Protein AF-T0LTC2-F1 (afdb_monomer)

Secondary structure (DSSP, 8-state):
------HHHHHHHHHHHHT-S--HHHHTTS-GGGGGSHHHHHHHHHHHHHHHT--HHHHHHHHGGGHHHHHHHHTSEETTEEHHHHHH-SSS-GGGGGGGGGSS--TT---HHHHHHHHHHHHHHHHH-----HHHHH-TTPPPPPTT-B-TTT--B-----GGGTTT--HHHHSS-GGGTT-EEEEEEEEEEEEEEETTEEEEEEEEEEEEEHHHHHHHHHTTSEEE-

pLDDT: mean 91.59, std 10.36, range [42.53, 98.56]

Sequence (229 aa):
RIYTMDSDSRREIGDYIRIEGLNMEDLKMLDDSYFEFGILKKFNIYISNFYKNLDENYIKNVFGKAWWNYINYLEKFYNGEKIIDFLRNDKGNKFKLLIKQNKSNEKASIDYDRIMLEKILEDFKKSALAEIDEPVT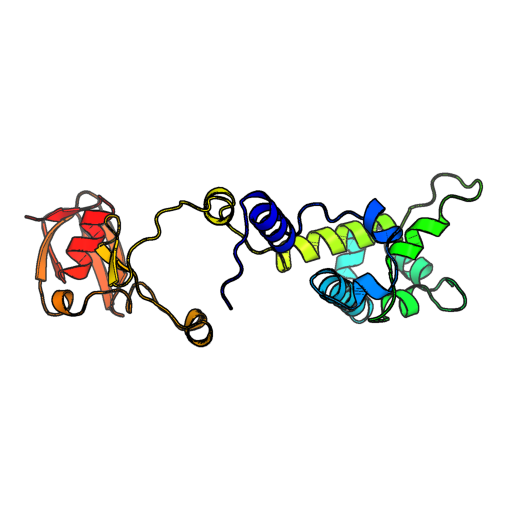TDIHRLIRFPYSLHGKTGLMVKPIAIDDLKAFTPLDEAIPDIFLDREAKINLKIDKFSIKMNKENYNIFRGENSVPLYVAIFTNAINVAEFI

Radius of gyration: 27.14 Å; Cα contacts (8 Å, |Δi|>4): 265; chains: 1; bounding box: 63×45×74 Å

Foldseek 3Di:
DDDDDALVSLLVVQCLLLVHPDDLVVLLVDWQVVCVDDPNLVLLQLQLVCLVVPDLVVLCVQPPPCSVVLVVQQQDDDPHHGNSVVSNDSTGRNSVLVVPPPDDDDPDDDPSSNSVSVVSVVVSSVVRHDDDDSVVRSDPPDDDDDAQDADLLARFGNHDDDPVCVVVDDRLQPRHPPVQQPAKFKKAFQDQWDWDQHNNDIDIDGGGIDIDGRSVQSRCVSNPRIDTD

Solvent-accessible surface area (backbone atoms only — not comparable to full-atom values): 13427 Å² total; per-residue (Å²): 134,88,78,92,66,56,46,64,62,32,41,53,52,48,35,61,48,48,56,54,91,76,48,71,79,61,54,37,72,51,61,44,72,59,38,74,41,74,68,47,23,54,48,38,39,50,48,9,52,45,58,70,59,68,53,66,66,59,44,33,69,76,48,45,95,54,29,65,59,55,58,61,52,34,68,38,75,53,98,89,39,36,41,48,57,58,43,38,37,65,62,62,52,71,42,51,65,70,67,67,76,82,68,79,94,70,84,89,69,79,63,58,65,60,58,50,51,52,52,52,48,56,55,45,45,75,74,64,46,52,92,72,63,60,77,68,60,26,44,85,82,64,89,71,84,59,75,70,38,68,38,80,61,43,57,33,34,37,70,86,73,56,82,88,47,56,87,75,63,48,64,62,49,72,19,58,57,73,90,32,71,91,34,70,36,42,28,36,31,76,47,75,66,51,75,50,72,44,65,90,41,80,45,81,46,53,51,38,79,44,82,39,46,29,56,56,43,42,25,37,32,36,65,68,47,29,41,82,105

Structure (mmCIF, N/CA/C/O backbone):
data_AF-T0LTC2-F1
#
_entry.id   AF-T0LTC2-F1
#
loop_
_atom_site.group_PDB
_atom_site.id
_atom_site.type_symbol
_atom_site.label_atom_id
_atom_site.label_alt_id
_atom_site.label_comp_id
_atom_site.label_asym_id
_atom_site.label_entity_id
_atom_site.label_seq_id
_atom_site.pdbx_PDB_ins_code
_atom_site.Cartn_x
_atom_site.Cartn_y
_atom_site.Cartn_z
_atom_site.occupancy
_atom_site.B_iso_or_equiv
_atom_site.auth_seq_id
_atom_site.auth_comp_id
_atom_site.auth_asym_id
_atom_site.auth_atom_id
_atom_site.pdbx_PDB_model_num
ATOM 1 N N . ARG A 1 1 ? -9.926 -23.846 -1.650 1.00 47.72 1 ARG A N 1
ATOM 2 C CA . ARG A 1 1 ? -8.881 -24.832 -1.279 1.00 47.72 1 ARG A CA 1
ATOM 3 C C . ARG A 1 1 ? -7.911 -24.113 -0.352 1.00 47.72 1 ARG A C 1
ATOM 5 O O . ARG A 1 1 ? -7.390 -23.091 -0.771 1.00 47.72 1 ARG A O 1
ATOM 12 N N . ILE A 1 2 ? -7.755 -24.556 0.896 1.00 61.12 2 ILE A N 1
ATOM 13 C CA . ILE A 1 2 ? -6.746 -23.999 1.810 1.00 61.12 2 ILE A CA 1
ATOM 14 C C . ILE A 1 2 ? -5.456 -24.759 1.518 1.00 61.12 2 ILE A C 1
ATOM 16 O O . ILE A 1 2 ? -5.427 -25.980 1.661 1.00 61.12 2 ILE A O 1
ATOM 20 N N . TYR A 1 3 ? -4.439 -24.068 1.013 1.00 70.00 3 TYR A N 1
ATOM 21 C CA . TYR A 1 3 ? -3.135 -24.673 0.758 1.00 70.00 3 TYR A CA 1
ATOM 22 C C . TYR A 1 3 ? -2.342 -24.702 2.066 1.00 70.00 3 TYR A C 1
ATOM 24 O O . TYR A 1 3 ? -2.238 -23.690 2.757 1.00 70.00 3 TYR A O 1
ATOM 32 N N . THR A 1 4 ? -1.808 -25.866 2.427 1.00 82.31 4 THR A N 1
ATOM 33 C CA . THR A 1 4 ? -0.893 -26.004 3.562 1.00 82.31 4 THR A CA 1
ATOM 34 C C . THR A 1 4 ? 0.480 -25.504 3.132 1.00 82.31 4 THR A C 1
ATOM 36 O O . THR A 1 4 ? 1.131 -26.148 2.314 1.00 82.31 4 THR A O 1
ATOM 39 N N . MET A 1 5 ? 0.887 -24.348 3.649 1.00 86.06 5 MET A N 1
ATOM 40 C CA . MET A 1 5 ? 2.196 -23.746 3.393 1.00 86.06 5 MET A CA 1
ATOM 41 C C . MET A 1 5 ? 3.020 -23.738 4.674 1.00 86.06 5 MET A C 1
ATOM 43 O O . MET A 1 5 ? 2.518 -23.290 5.713 1.00 86.06 5 MET A O 1
ATOM 47 N N . ASP A 1 6 ? 4.260 -24.209 4.580 1.00 91.44 6 ASP A N 1
ATOM 48 C CA . ASP A 1 6 ? 5.259 -24.095 5.641 1.00 91.44 6 ASP A CA 1
ATOM 49 C C . ASP A 1 6 ? 5.800 -22.658 5.768 1.00 91.44 6 ASP A C 1
ATOM 51 O O . ASP A 1 6 ? 5.404 -21.745 5.035 1.00 91.44 6 ASP A O 1
ATOM 55 N N . SER A 1 7 ? 6.677 -22.449 6.752 1.00 89.19 7 SER A N 1
ATOM 56 C CA . SER A 1 7 ? 7.251 -21.133 7.040 1.00 89.19 7 SER A CA 1
ATOM 57 C C . SER A 1 7 ? 8.084 -20.584 5.881 1.00 89.19 7 SER A C 1
ATOM 59 O O . SER A 1 7 ? 8.069 -19.374 5.665 1.00 89.19 7 SER A O 1
ATOM 61 N N . ASP A 1 8 ? 8.809 -21.433 5.153 1.00 90.94 8 ASP A N 1
ATOM 62 C CA . ASP A 1 8 ? 9.704 -20.987 4.082 1.00 90.94 8 ASP A CA 1
ATOM 63 C C . ASP A 1 8 ? 8.906 -20.595 2.838 1.00 90.94 8 ASP A C 1
ATOM 65 O O . ASP A 1 8 ? 9.114 -19.518 2.285 1.00 90.94 8 ASP A O 1
ATOM 69 N N . SER A 1 9 ? 7.889 -21.380 2.485 1.00 90.69 9 SER A N 1
ATOM 70 C CA . SER A 1 9 ? 6.963 -21.053 1.398 1.00 90.69 9 SER A CA 1
ATOM 71 C C . SER A 1 9 ? 6.194 -19.753 1.687 1.00 90.69 9 SER A C 1
ATOM 73 O O . SER A 1 9 ? 5.913 -18.962 0.788 1.00 90.69 9 SER A O 1
ATOM 75 N N . ARG A 1 10 ? 5.839 -19.496 2.955 1.00 90.25 10 ARG A N 1
ATOM 76 C CA . ARG A 1 10 ? 5.220 -18.225 3.379 1.00 90.25 10 ARG A CA 1
ATOM 77 C C . ARG A 1 10 ? 6.196 -17.054 3.331 1.00 90.25 10 ARG A C 1
ATOM 79 O O . ARG A 1 10 ? 5.770 -15.949 2.997 1.00 90.25 10 ARG A O 1
ATOM 86 N N . ARG A 1 11 ? 7.476 -17.286 3.646 1.00 90.69 11 ARG A N 1
ATOM 87 C CA . ARG A 1 11 ? 8.531 -16.276 3.498 1.00 90.69 11 ARG A CA 1
ATOM 88 C C . ARG A 1 11 ? 8.684 -15.887 2.033 1.00 90.69 11 ARG A C 1
ATOM 90 O O . ARG A 1 11 ? 8.610 -14.705 1.738 1.00 90.69 11 ARG A O 1
ATOM 97 N N . GLU A 1 12 ? 8.727 -16.860 1.125 1.00 89.75 12 GLU A N 1
ATOM 98 C CA . GLU A 1 12 ? 8.796 -16.607 -0.320 1.00 89.75 12 GLU A CA 1
ATOM 99 C C . GLU A 1 12 ? 7.607 -15.768 -0.825 1.00 89.75 12 GLU A C 1
ATOM 101 O O . GLU A 1 12 ? 7.790 -14.813 -1.579 1.00 89.75 12 GLU A O 1
ATOM 106 N N . ILE A 1 13 ? 6.381 -16.052 -0.359 1.00 88.81 13 ILE A N 1
ATOM 107 C CA . ILE A 1 13 ? 5.223 -15.186 -0.645 1.00 88.81 13 ILE A CA 1
ATOM 108 C C . ILE A 1 13 ? 5.444 -13.773 -0.103 1.00 88.81 13 ILE A C 1
ATOM 110 O O . ILE A 1 13 ? 5.109 -12.797 -0.778 1.00 88.81 13 ILE A O 1
ATOM 114 N N . GLY A 1 14 ? 5.970 -13.656 1.115 1.00 89.62 14 GLY A N 1
ATOM 115 C CA . GLY A 1 14 ? 6.270 -12.369 1.719 1.00 89.62 14 GLY A CA 1
ATOM 116 C C . GLY A 1 14 ? 7.254 -11.560 0.877 1.00 89.62 14 GLY A C 1
ATOM 117 O O . GLY A 1 14 ? 6.965 -10.414 0.540 1.00 89.62 14 GLY A O 1
ATOM 118 N N . ASP A 1 15 ? 8.357 -12.178 0.469 1.00 89.31 15 ASP A N 1
ATOM 119 C CA . ASP A 1 15 ? 9.392 -11.572 -0.369 1.00 89.31 15 ASP A CA 1
ATOM 120 C C . ASP A 1 15 ? 8.812 -11.156 -1.729 1.00 89.31 15 ASP A C 1
ATOM 122 O O . ASP A 1 15 ? 9.039 -10.037 -2.194 1.00 89.31 15 ASP A O 1
ATOM 126 N N . TYR A 1 16 ? 7.971 -12.005 -2.334 1.00 88.94 16 TYR A N 1
ATOM 127 C CA . TYR A 1 16 ? 7.271 -11.699 -3.584 1.00 88.94 16 TYR A CA 1
ATOM 128 C C . TYR A 1 16 ? 6.353 -10.473 -3.458 1.00 88.94 16 TYR A C 1
ATOM 130 O O . TYR A 1 16 ? 6.361 -9.598 -4.327 1.00 88.94 16 TYR A O 1
ATOM 138 N N . ILE A 1 17 ? 5.568 -10.385 -2.380 1.00 88.00 17 ILE A N 1
ATOM 139 C CA . ILE A 1 17 ? 4.643 -9.269 -2.123 1.00 88.00 17 ILE A CA 1
ATOM 140 C C . ILE A 1 17 ? 5.405 -7.969 -1.813 1.00 88.00 17 ILE A C 1
ATOM 142 O O . ILE A 1 17 ? 4.974 -6.888 -2.224 1.00 88.00 17 ILE A O 1
ATOM 146 N N . ARG A 1 18 ? 6.547 -8.071 -1.124 1.00 88.94 18 ARG A N 1
ATOM 147 C CA . ARG A 1 18 ? 7.440 -6.940 -0.827 1.00 88.94 18 ARG A CA 1
ATOM 148 C C . ARG A 1 18 ? 8.357 -6.570 -1.997 1.00 88.94 18 ARG A C 1
ATOM 150 O O . ARG A 1 18 ? 9.009 -5.531 -1.948 1.00 88.94 18 ARG A O 1
ATOM 157 N N . ILE A 1 19 ? 8.367 -7.367 -3.070 1.00 89.38 19 ILE A N 1
ATOM 158 C CA . ILE A 1 19 ? 9.233 -7.176 -4.245 1.00 89.38 19 ILE A CA 1
ATOM 159 C C . ILE A 1 19 ? 10.722 -7.195 -3.831 1.00 89.38 19 ILE A C 1
ATOM 161 O O . ILE A 1 19 ? 11.565 -6.439 -4.334 1.00 89.38 19 ILE A O 1
ATOM 165 N N . GLU A 1 20 ? 11.049 -8.062 -2.874 1.00 86.62 20 GLU A N 1
ATOM 166 C CA . GLU A 1 20 ? 12.415 -8.300 -2.420 1.00 86.62 20 GLU A CA 1
ATOM 167 C C . GLU A 1 20 ? 13.179 -9.165 -3.429 1.00 86.62 20 GLU A C 1
ATOM 169 O O . GLU A 1 20 ? 12.601 -9.901 -4.225 1.00 86.62 20 GLU A O 1
ATOM 174 N N . GLY A 1 21 ? 14.501 -8.996 -3.479 1.00 83.44 21 GLY A N 1
ATOM 175 C CA . GLY A 1 21 ? 15.372 -9.718 -4.415 1.00 83.44 21 GLY A CA 1
ATOM 176 C C . GLY A 1 21 ? 15.320 -9.240 -5.873 1.00 83.44 21 GLY A C 1
ATOM 177 O O . GLY A 1 21 ? 16.258 -9.494 -6.623 1.00 83.44 21 GLY A O 1
ATOM 178 N N . LEU A 1 22 ? 14.300 -8.474 -6.281 1.00 86.25 22 LEU A N 1
ATOM 179 C CA . LEU A 1 22 ? 14.188 -7.963 -7.650 1.00 86.25 22 LEU A CA 1
ATOM 180 C C . LEU A 1 22 ? 15.325 -6.975 -7.970 1.00 86.25 22 LEU A C 1
ATOM 182 O O . LEU A 1 22 ? 15.331 -5.846 -7.463 1.00 86.25 22 LEU A O 1
ATOM 186 N N . ASN A 1 23 ? 16.264 -7.384 -8.825 1.00 87.50 23 ASN A N 1
ATOM 187 C CA . ASN A 1 23 ? 17.396 -6.573 -9.267 1.00 87.50 23 ASN A CA 1
ATOM 188 C C . ASN A 1 23 ? 17.655 -6.720 -10.775 1.00 87.50 23 ASN A C 1
ATOM 190 O O . ASN A 1 23 ? 17.251 -7.686 -11.418 1.00 87.50 23 ASN A O 1
ATOM 194 N N . MET A 1 24 ? 18.342 -5.730 -11.336 1.00 88.81 24 MET A N 1
ATOM 195 C CA . MET A 1 24 ? 18.585 -5.590 -12.773 1.00 88.81 24 MET A CA 1
ATOM 196 C C . MET A 1 24 ? 19.441 -6.715 -13.372 1.00 88.81 24 MET A C 1
ATOM 198 O O . MET A 1 24 ? 19.278 -7.058 -14.546 1.00 88.81 24 MET A O 1
ATOM 202 N N . GLU A 1 25 ? 20.363 -7.268 -12.582 1.00 88.62 25 GLU A N 1
ATOM 203 C CA . GLU A 1 25 ? 21.321 -8.277 -13.034 1.00 88.62 25 GLU A CA 1
ATOM 204 C C . GLU A 1 25 ? 20.652 -9.638 -13.242 1.00 88.62 25 GLU A C 1
ATOM 206 O O . GLU A 1 25 ? 20.954 -10.313 -14.226 1.00 88.62 25 GLU A O 1
ATOM 211 N N . ASP A 1 26 ? 19.681 -9.981 -12.397 1.00 90.06 26 ASP A N 1
ATOM 212 C CA . ASP A 1 26 ? 18.856 -11.175 -12.579 1.00 90.06 26 ASP A CA 1
ATOM 213 C C . ASP A 1 26 ? 17.823 -10.961 -13.689 1.00 90.06 26 ASP A C 1
ATOM 215 O O . ASP A 1 26 ? 17.655 -11.802 -14.572 1.00 90.06 26 ASP A O 1
ATOM 219 N N . LEU A 1 27 ? 17.176 -9.789 -13.708 1.00 92.62 27 LEU A N 1
ATOM 220 C CA . LEU A 1 27 ? 16.123 -9.468 -14.673 1.00 92.62 27 LEU A CA 1
ATOM 221 C C . LEU A 1 27 ? 16.584 -9.574 -16.126 1.00 92.62 27 LEU A C 1
ATOM 223 O O . LEU A 1 27 ? 15.835 -10.076 -16.963 1.00 92.62 27 LEU A O 1
ATOM 227 N N . LYS A 1 28 ? 17.807 -9.139 -16.448 1.00 91.62 28 LYS A N 1
ATOM 228 C CA . LYS A 1 28 ? 18.332 -9.231 -17.822 1.00 91.62 28 LYS A CA 1
ATOM 229 C C . LYS A 1 28 ? 18.551 -10.667 -18.297 1.00 91.62 28 LYS A C 1
ATOM 231 O O . LYS A 1 28 ? 18.572 -10.882 -19.503 1.00 91.62 28 LYS A O 1
ATOM 236 N N . MET A 1 29 ? 18.700 -11.628 -17.385 1.00 90.94 29 MET A N 1
ATOM 237 C CA . MET A 1 29 ? 18.936 -13.036 -17.720 1.00 90.94 29 MET A CA 1
ATOM 238 C C . MET A 1 29 ? 17.642 -13.837 -17.905 1.00 90.94 29 MET A C 1
ATOM 240 O O . MET A 1 29 ? 17.693 -14.949 -18.421 1.00 90.94 29 MET A O 1
ATOM 244 N N . LEU A 1 30 ? 16.490 -13.287 -17.508 1.00 92.62 30 LEU A N 1
ATOM 245 C CA . LEU A 1 30 ? 15.204 -13.973 -17.615 1.00 92.62 30 LEU A CA 1
ATOM 246 C C . LEU A 1 30 ? 14.687 -14.038 -19.058 1.00 92.62 30 LEU A C 1
ATOM 248 O O . LEU A 1 30 ? 14.803 -13.084 -19.836 1.00 92.62 30 LEU A O 1
ATOM 252 N N . ASP A 1 31 ? 14.025 -15.146 -19.382 1.00 93.06 31 ASP A N 1
ATOM 253 C CA . ASP A 1 31 ? 13.291 -15.297 -20.635 1.00 93.06 31 ASP A CA 1
ATOM 254 C C . ASP A 1 31 ? 12.073 -14.366 -20.704 1.00 93.06 31 ASP A C 1
ATOM 256 O O . ASP A 1 31 ? 11.478 -13.986 -19.692 1.00 93.06 31 ASP A O 1
ATOM 260 N N . ASP A 1 32 ? 11.653 -14.030 -21.927 1.00 93.12 32 ASP A N 1
ATOM 261 C CA . ASP A 1 32 ? 10.554 -13.081 -22.160 1.00 93.12 32 ASP A CA 1
ATOM 262 C C . ASP A 1 32 ? 9.226 -13.550 -21.540 1.00 93.12 32 ASP A C 1
AT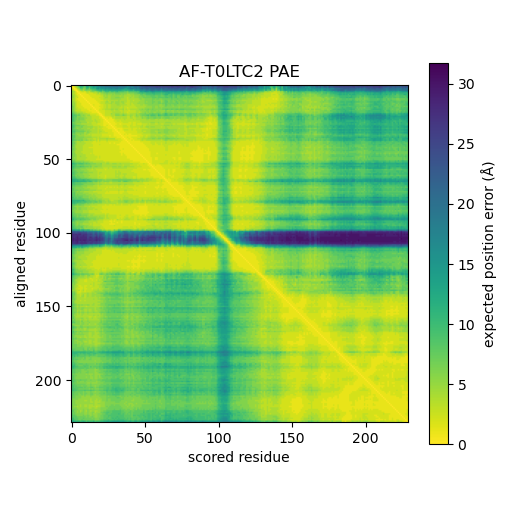OM 264 O O . ASP A 1 32 ? 8.423 -12.722 -21.110 1.00 93.12 32 ASP A O 1
ATOM 268 N N . SER A 1 33 ? 9.016 -14.867 -21.426 1.00 93.69 33 SER A N 1
ATOM 269 C CA . SER A 1 33 ? 7.808 -15.464 -20.844 1.00 93.69 33 SER A CA 1
ATOM 270 C C . SER A 1 33 ? 7.587 -15.081 -19.379 1.00 93.69 33 SER A C 1
ATOM 272 O O . SER A 1 33 ? 6.444 -15.007 -18.931 1.00 93.69 33 SER A O 1
ATOM 274 N N . TYR A 1 34 ? 8.649 -14.788 -18.621 1.00 91.94 34 TYR A N 1
ATOM 275 C CA . TYR A 1 34 ? 8.524 -14.362 -17.222 1.00 91.94 34 TYR A CA 1
ATOM 276 C C . TYR A 1 34 ? 7.820 -13.004 -17.089 1.00 91.94 34 TYR A C 1
ATOM 278 O O . TYR A 1 34 ? 7.138 -12.754 -16.095 1.00 91.94 34 TYR A O 1
ATOM 286 N N . PHE A 1 35 ? 7.907 -12.151 -18.112 1.00 94.19 35 PHE A N 1
ATOM 287 C CA . PHE A 1 35 ? 7.262 -10.835 -18.143 1.00 94.19 35 PHE A CA 1
ATOM 288 C C . PHE A 1 35 ? 5.794 -10.892 -18.588 1.00 94.19 35 PHE A C 1
ATOM 290 O O . PHE A 1 35 ? 5.148 -9.855 -18.729 1.00 94.19 35 PHE A O 1
ATOM 297 N N . GLU A 1 36 ? 5.226 -12.086 -18.774 1.00 91.50 36 GLU A N 1
ATOM 298 C CA . GLU A 1 36 ? 3.809 -12.259 -19.112 1.00 91.50 36 GLU A CA 1
ATOM 299 C C . GLU A 1 36 ? 2.912 -12.476 -17.881 1.00 91.50 36 GLU A C 1
ATOM 301 O O . GLU A 1 36 ? 1.678 -12.395 -17.995 1.00 91.50 36 GLU A O 1
ATOM 306 N N . PHE A 1 37 ? 3.514 -12.664 -16.697 1.00 90.12 37 PHE A N 1
ATOM 307 C CA . PHE A 1 37 ? 2.827 -12.995 -15.446 1.00 90.12 37 PHE A CA 1
ATOM 308 C C . PHE A 1 37 ? 3.231 -12.107 -14.257 1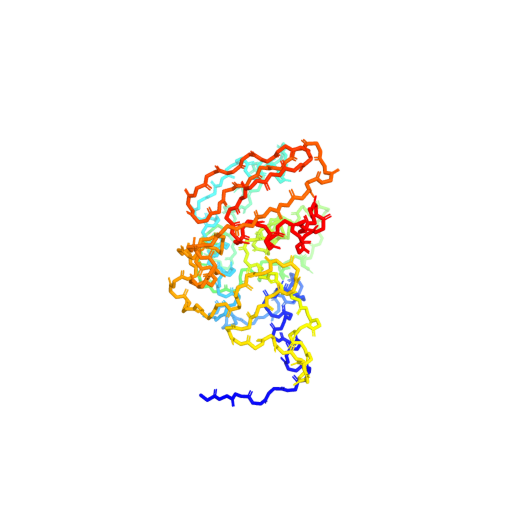.00 90.12 37 PHE A C 1
ATOM 310 O O . PHE A 1 37 ? 4.295 -11.489 -14.226 1.00 90.12 37 PHE A O 1
ATOM 317 N N . GLY A 1 38 ? 2.353 -12.068 -13.250 1.00 90.88 38 GLY A N 1
ATOM 318 C CA . GLY A 1 38 ? 2.660 -11.556 -11.913 1.00 90.88 38 GLY A CA 1
ATOM 319 C C . GLY A 1 38 ? 3.205 -10.126 -11.860 1.00 90.88 38 GLY A C 1
ATOM 320 O O . GLY A 1 38 ? 2.783 -9.239 -12.610 1.00 90.88 38 GLY A O 1
ATOM 321 N N . ILE A 1 39 ? 4.128 -9.904 -10.922 1.00 91.25 39 ILE A N 1
ATOM 322 C CA . ILE A 1 39 ? 4.767 -8.605 -10.698 1.00 91.25 39 ILE A CA 1
ATOM 323 C C . ILE A 1 39 ? 5.634 -8.171 -11.884 1.00 91.25 39 ILE A C 1
ATOM 325 O O . ILE A 1 39 ? 5.639 -6.991 -12.223 1.00 91.25 39 ILE A O 1
ATOM 329 N N . LEU A 1 40 ? 6.283 -9.112 -12.576 1.00 93.25 40 LEU A N 1
ATOM 330 C CA . LEU A 1 40 ? 7.136 -8.816 -13.728 1.00 93.25 40 LEU A CA 1
ATOM 331 C C . LEU A 1 40 ? 6.330 -8.278 -14.911 1.00 93.25 40 LEU A C 1
ATOM 333 O O . LEU A 1 40 ? 6.755 -7.311 -15.535 1.00 93.25 40 LEU A O 1
ATOM 337 N N . LYS A 1 41 ? 5.128 -8.808 -15.168 1.00 94.44 41 LYS A N 1
ATOM 338 C CA . LYS A 1 41 ? 4.203 -8.228 -16.156 1.00 94.44 41 LYS A CA 1
ATOM 339 C C . LYS A 1 41 ? 3.787 -6.813 -15.792 1.00 94.44 41 LYS A C 1
ATOM 341 O O . LYS A 1 41 ? 3.814 -5.923 -16.640 1.00 94.44 41 LYS A O 1
ATOM 346 N N . LYS A 1 42 ? 3.391 -6.601 -14.532 1.00 94.12 42 LYS A N 1
ATOM 347 C CA . LYS A 1 42 ? 3.004 -5.271 -14.040 1.00 94.12 42 LYS A CA 1
ATOM 348 C C . LYS A 1 42 ? 4.156 -4.286 -14.203 1.00 94.12 42 LYS A C 1
ATOM 350 O O . LYS A 1 42 ? 3.935 -3.182 -14.689 1.00 94.12 42 LYS A O 1
ATOM 355 N N . PHE A 1 43 ? 5.370 -4.710 -13.865 1.00 94.88 43 PHE A N 1
ATOM 356 C CA . PHE A 1 43 ? 6.564 -3.900 -14.026 1.00 94.88 43 PHE A CA 1
ATOM 357 C C . PHE A 1 43 ? 6.873 -3.627 -15.502 1.00 94.88 43 PHE A C 1
ATOM 359 O O . PHE A 1 43 ? 7.135 -2.487 -15.870 1.00 94.88 43 PHE A O 1
ATOM 366 N N . ASN A 1 44 ? 6.741 -4.625 -16.380 1.00 95.88 44 ASN A N 1
ATOM 367 C CA . ASN A 1 44 ? 6.956 -4.440 -17.813 1.00 95.88 44 ASN A CA 1
ATOM 368 C C . ASN A 1 44 ? 5.998 -3.399 -18.405 1.00 95.88 44 ASN A C 1
ATOM 370 O O . ASN A 1 44 ? 6.433 -2.519 -19.146 1.00 95.88 44 ASN A O 1
ATOM 374 N N . ILE A 1 45 ? 4.714 -3.474 -18.042 1.00 96.38 45 ILE A N 1
ATOM 375 C CA . ILE A 1 45 ? 3.684 -2.505 -18.442 1.00 96.38 45 ILE A CA 1
ATOM 376 C C . ILE A 1 45 ? 3.969 -1.126 -17.835 1.00 96.38 45 ILE A C 1
ATOM 378 O O . ILE A 1 45 ? 3.786 -0.115 -18.509 1.00 96.38 45 ILE A O 1
ATOM 382 N N . TYR A 1 46 ? 4.436 -1.065 -16.586 1.00 96.31 46 TYR A N 1
ATOM 383 C CA . TYR A 1 46 ? 4.827 0.189 -15.940 1.00 96.31 46 TYR A CA 1
ATOM 384 C C . TYR A 1 46 ? 5.937 0.894 -16.724 1.00 96.31 46 TYR A C 1
ATOM 386 O O . TYR A 1 46 ? 5.792 2.065 -17.072 1.00 96.31 46 TYR A O 1
ATOM 394 N N . ILE A 1 47 ? 6.989 0.158 -17.096 1.00 96.94 47 ILE A N 1
ATOM 395 C CA . ILE A 1 47 ? 8.069 0.675 -17.942 1.00 96.94 47 ILE A CA 1
ATOM 396 C C . ILE A 1 47 ? 7.507 1.139 -19.293 1.00 96.94 47 ILE A C 1
ATOM 398 O O . ILE A 1 47 ? 7.782 2.257 -19.721 1.00 96.94 47 ILE A O 1
ATOM 402 N N . SER A 1 48 ? 6.664 0.335 -19.949 1.00 97.62 48 SER A N 1
ATOM 403 C CA . SER A 1 48 ? 6.047 0.731 -21.221 1.00 97.62 48 SER A CA 1
ATOM 404 C C . SER A 1 48 ? 5.266 2.032 -21.116 1.00 97.62 48 SER A C 1
ATOM 406 O O . SER A 1 48 ? 5.393 2.906 -21.969 1.00 97.62 48 SER A O 1
ATOM 408 N N . ASN A 1 49 ? 4.451 2.175 -20.073 1.00 97.56 49 ASN A N 1
ATOM 409 C CA . ASN A 1 49 ? 3.631 3.359 -19.862 1.00 97.56 49 ASN A CA 1
ATOM 410 C C . ASN A 1 49 ? 4.480 4.594 -19.562 1.00 97.56 49 ASN A C 1
ATOM 412 O O . ASN A 1 49 ? 4.133 5.673 -20.042 1.00 97.56 49 ASN A O 1
ATOM 416 N N . PHE A 1 50 ? 5.599 4.432 -18.851 1.00 97.19 50 PHE A N 1
ATOM 417 C CA . PHE A 1 50 ? 6.594 5.487 -18.675 1.00 97.19 50 PHE A CA 1
ATOM 418 C C . PHE A 1 50 ? 7.131 5.971 -20.032 1.00 97.19 50 PHE A C 1
ATOM 420 O O . PHE A 1 50 ? 7.103 7.165 -20.314 1.00 97.19 50 PHE A O 1
ATOM 427 N N . TYR A 1 51 ? 7.535 5.061 -20.926 1.00 97.19 51 TYR A N 1
ATOM 428 C CA . TYR A 1 51 ? 8.079 5.439 -22.240 1.00 97.19 51 TYR A CA 1
ATOM 429 C C . TYR A 1 51 ? 7.027 5.900 -23.264 1.00 97.19 51 TYR A C 1
ATOM 431 O O . TYR A 1 51 ? 7.344 6.638 -24.205 1.00 97.19 51 TYR A O 1
ATOM 439 N N . LYS A 1 52 ? 5.765 5.488 -23.105 1.00 97.25 52 LYS A N 1
ATOM 440 C CA . LYS A 1 52 ? 4.629 6.028 -23.873 1.00 97.25 52 LYS A CA 1
ATOM 441 C C . LYS A 1 52 ? 4.317 7.469 -23.457 1.00 97.25 52 LYS A C 1
ATOM 443 O O . LYS A 1 52 ? 3.980 8.275 -24.315 1.00 97.25 52 LYS A O 1
ATOM 448 N N . ASN A 1 53 ? 4.480 7.791 -22.173 1.00 96.50 53 ASN A N 1
ATOM 449 C CA . ASN A 1 53 ? 4.171 9.095 -21.584 1.00 96.50 53 ASN A CA 1
ATOM 450 C C . ASN A 1 53 ? 5.429 9.748 -20.994 1.00 96.50 53 ASN A C 1
ATOM 452 O O . ASN A 1 53 ? 5.449 10.105 -19.817 1.00 96.50 53 ASN A O 1
ATOM 456 N N . LEU A 1 54 ? 6.492 9.862 -21.798 1.00 94.06 54 LEU A N 1
ATOM 457 C CA . LEU A 1 54 ? 7.769 10.413 -21.341 1.00 94.06 54 LEU A CA 1
ATOM 458 C C . LEU A 1 54 ? 7.591 11.823 -20.772 1.00 94.06 54 LEU A C 1
ATOM 460 O O . LEU A 1 54 ? 7.220 12.748 -21.493 1.00 94.06 54 LEU A O 1
ATOM 4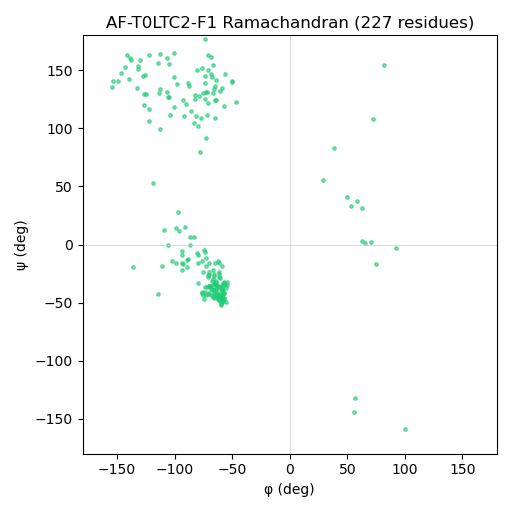64 N N . ASP A 1 55 ? 7.923 11.983 -19.493 1.00 94.62 55 ASP A N 1
ATOM 465 C CA . ASP A 1 55 ? 7.999 13.284 -18.837 1.00 94.62 55 ASP A CA 1
ATOM 466 C C . ASP A 1 55 ? 9.429 13.831 -18.928 1.00 94.62 55 ASP A C 1
ATOM 468 O O . ASP A 1 55 ? 10.360 13.332 -18.290 1.00 94.62 55 ASP A O 1
ATOM 472 N N . GLU A 1 56 ? 9.609 14.892 -19.713 1.00 93.38 56 GLU A N 1
ATOM 473 C CA . GLU A 1 56 ? 10.896 15.568 -19.878 1.00 93.38 56 GLU A CA 1
ATOM 474 C C . GLU A 1 56 ? 11.458 16.083 -18.543 1.00 93.38 56 GLU A C 1
ATOM 476 O O . GLU A 1 56 ? 12.675 16.070 -18.343 1.00 93.38 56 GLU A O 1
ATOM 481 N N . ASN A 1 57 ? 10.601 16.496 -17.602 1.00 96.12 57 ASN A N 1
ATOM 482 C CA . ASN A 1 57 ? 11.049 16.966 -16.292 1.00 96.12 57 ASN A CA 1
ATOM 483 C C . ASN A 1 57 ? 11.650 15.831 -15.466 1.00 96.12 57 ASN A C 1
ATOM 485 O O . ASN A 1 57 ? 12.672 16.036 -14.809 1.00 96.12 57 ASN A O 1
ATOM 489 N N . TYR A 1 58 ? 11.073 14.630 -15.543 1.00 95.94 58 TYR A N 1
ATOM 490 C CA . TYR A 1 58 ? 11.638 13.445 -14.903 1.00 95.94 58 TYR A CA 1
ATOM 491 C C . TYR A 1 58 ? 13.036 13.144 -15.458 1.00 95.94 58 TYR A C 1
ATOM 493 O O . TYR A 1 58 ? 13.996 12.995 -14.703 1.00 95.94 58 TYR A O 1
ATOM 501 N N . ILE A 1 59 ? 13.187 13.148 -16.785 1.00 95.88 59 ILE A N 1
ATOM 502 C CA . ILE A 1 59 ? 14.469 12.876 -17.455 1.00 95.88 59 ILE A CA 1
ATOM 503 C C . ILE A 1 59 ? 15.516 13.942 -17.097 1.00 95.88 59 ILE A C 1
ATOM 505 O O . ILE A 1 59 ? 16.670 13.611 -16.820 1.00 95.88 59 ILE A O 1
ATOM 509 N N . LYS A 1 60 ? 15.119 15.221 -17.050 1.00 96.25 60 LYS A N 1
ATOM 510 C CA . LYS A 1 60 ? 15.964 16.327 -16.570 1.00 96.25 60 LYS A CA 1
ATOM 511 C C . LYS A 1 60 ? 16.396 16.139 -15.123 1.00 96.25 60 LYS A C 1
ATOM 513 O O . LYS A 1 60 ? 17.523 16.490 -14.791 1.00 96.25 60 LYS A O 1
ATOM 518 N N . ASN A 1 61 ? 15.534 15.594 -14.272 1.00 96.44 61 ASN A N 1
ATOM 519 C CA . ASN A 1 61 ? 15.873 15.329 -12.879 1.00 96.44 61 ASN A CA 1
ATOM 520 C C . ASN A 1 61 ? 16.925 14.210 -12.764 1.00 96.44 61 ASN A C 1
ATOM 522 O O . ASN A 1 61 ? 17.858 14.321 -11.975 1.00 96.44 61 ASN A O 1
ATOM 526 N N . VAL A 1 62 ? 16.836 13.176 -13.609 1.00 95.19 62 VAL A N 1
ATOM 527 C CA . VAL A 1 62 ? 17.795 12.057 -13.614 1.00 95.19 62 VAL A CA 1
ATOM 528 C C . VAL A 1 62 ? 19.145 12.438 -14.237 1.00 95.19 62 VAL A C 1
ATOM 530 O O . VAL A 1 62 ? 20.192 12.149 -13.663 1.00 95.19 62 VAL A O 1
ATOM 533 N N . PHE A 1 63 ? 19.149 13.096 -15.400 1.00 94.12 63 PHE A N 1
ATOM 534 C CA . PHE A 1 63 ? 20.373 13.358 -16.180 1.00 94.12 63 PHE A CA 1
ATOM 535 C C . PHE A 1 63 ? 20.870 14.809 -16.130 1.00 94.12 63 PHE A C 1
ATOM 537 O O . PHE A 1 63 ? 21.885 15.155 -16.746 1.00 94.12 63 PHE A O 1
ATOM 544 N N . GLY A 1 64 ? 20.165 15.685 -15.416 1.00 93.88 64 GLY A N 1
ATOM 545 C CA . GLY A 1 64 ? 20.519 17.090 -15.267 1.00 93.88 64 GLY A CA 1
ATOM 546 C C . GLY A 1 64 ? 20.648 17.804 -16.611 1.00 93.88 64 GLY A C 1
ATOM 547 O O . GLY A 1 64 ? 19.816 17.678 -17.511 1.00 93.88 64 GLY A O 1
ATOM 548 N N . LYS A 1 65 ? 21.744 18.552 -16.769 1.00 91.50 65 LYS A N 1
ATOM 549 C CA . LYS A 1 65 ? 22.025 19.304 -17.997 1.00 91.50 65 LYS A CA 1
ATOM 550 C C . LYS A 1 65 ? 22.251 18.411 -19.215 1.00 91.50 65 LYS A C 1
ATOM 552 O O . LYS A 1 65 ? 22.187 18.944 -20.296 1.00 91.50 65 LYS A O 1
ATOM 557 N N . ALA A 1 66 ? 22.504 17.109 -19.092 1.00 90.44 66 ALA A N 1
ATOM 558 C CA . ALA A 1 66 ? 22.783 16.236 -20.239 1.00 90.44 66 ALA A CA 1
ATOM 559 C C . ALA A 1 66 ? 21.556 15.431 -20.716 1.00 90.44 66 ALA A C 1
ATOM 561 O O . ALA A 1 66 ? 21.706 14.486 -21.488 1.00 90.44 66 ALA A O 1
ATOM 562 N N . TRP A 1 67 ? 20.345 15.787 -20.273 1.00 93.00 67 TRP A N 1
ATOM 563 C CA . TRP A 1 67 ? 19.112 15.030 -20.531 1.00 93.00 67 TRP A CA 1
ATOM 564 C C . TRP A 1 67 ? 18.810 14.783 -22.018 1.00 93.00 67 TRP A C 1
ATOM 566 O O . TRP A 1 67 ? 18.320 13.715 -22.373 1.00 93.00 67 TRP A O 1
ATOM 576 N N . TRP A 1 68 ? 19.145 15.719 -22.912 1.00 93.75 68 TRP A N 1
ATOM 577 C CA . TRP A 1 68 ? 18.906 15.552 -24.351 1.00 93.75 68 TRP A CA 1
ATOM 578 C C . TRP A 1 68 ? 19.743 14.416 -24.954 1.00 93.75 68 TRP A C 1
ATOM 580 O O . TRP A 1 68 ? 19.337 13.818 -25.948 1.00 93.75 68 TRP A O 1
ATOM 590 N N . ASN A 1 69 ? 20.894 14.076 -24.358 1.00 93.62 69 ASN A N 1
ATOM 591 C CA . ASN A 1 69 ? 21.701 12.948 -24.821 1.00 93.62 69 ASN A CA 1
ATOM 592 C C . ASN A 1 69 ? 20.951 11.629 -24.633 1.00 93.62 69 ASN A C 1
ATOM 594 O O . ASN A 1 69 ? 21.086 10.735 -25.465 1.00 93.62 69 ASN A O 1
ATOM 598 N N . TYR A 1 70 ? 20.134 11.533 -23.581 1.00 94.44 70 TYR A N 1
ATOM 599 C CA . TYR A 1 70 ? 19.270 10.385 -23.358 1.00 94.44 70 TYR A CA 1
ATOM 600 C C . TYR A 1 70 ? 18.155 10.297 -24.404 1.00 94.44 70 TYR A C 1
ATOM 602 O O . TYR A 1 70 ? 17.919 9.236 -24.970 1.00 94.44 70 TYR A O 1
ATOM 610 N N . ILE A 1 71 ? 17.517 11.420 -24.736 1.00 94.81 71 ILE A N 1
ATOM 611 C CA . ILE A 1 71 ? 16.508 11.449 -25.805 1.00 94.81 71 ILE A CA 1
ATOM 612 C C . ILE A 1 71 ? 17.116 11.027 -27.146 1.00 94.81 71 ILE A C 1
ATOM 614 O O . ILE A 1 71 ? 16.567 10.175 -27.837 1.00 94.81 71 ILE A O 1
ATOM 618 N N . ASN A 1 72 ? 18.299 11.542 -27.482 1.00 94.44 72 ASN A N 1
ATOM 619 C CA . ASN A 1 72 ? 19.013 11.135 -28.693 1.00 94.44 72 ASN A CA 1
ATOM 620 C C . ASN A 1 72 ? 19.428 9.656 -28.656 1.00 94.44 72 ASN A C 1
ATOM 622 O O . ASN A 1 72 ? 19.476 8.996 -29.693 1.00 94.44 72 ASN A O 1
ATOM 626 N N . TYR A 1 73 ? 19.748 9.128 -27.473 1.00 93.38 73 TYR A N 1
ATOM 627 C CA . TYR A 1 73 ? 20.035 7.712 -27.277 1.00 93.38 73 TYR A CA 1
ATOM 628 C C . TYR A 1 73 ? 18.812 6.837 -27.584 1.00 93.38 73 TYR A C 1
ATOM 630 O O . TYR A 1 73 ? 18.951 5.847 -28.297 1.00 93.38 73 TYR A O 1
ATOM 638 N N . LEU A 1 74 ? 17.623 7.235 -27.129 1.00 94.56 74 LEU A N 1
ATOM 639 C CA . LEU A 1 74 ? 16.365 6.512 -27.347 1.00 94.56 74 LEU A CA 1
ATOM 640 C C . LEU A 1 74 ? 15.978 6.363 -28.833 1.00 94.56 74 LEU A C 1
ATOM 642 O O . LEU A 1 74 ? 15.291 5.407 -29.198 1.00 94.56 74 LEU A O 1
ATOM 646 N N . GLU A 1 75 ? 16.451 7.261 -29.699 1.00 95.62 75 GLU A N 1
ATOM 647 C CA . GLU A 1 75 ? 16.247 7.201 -31.154 1.00 95.62 75 GLU A CA 1
ATOM 648 C C . GLU A 1 75 ? 17.197 6.221 -31.874 1.00 95.62 75 GLU A C 1
ATOM 650 O O . GLU A 1 75 ? 17.023 5.946 -33.065 1.00 95.62 75 GLU A O 1
ATOM 655 N N . LYS A 1 76 ? 18.206 5.674 -31.180 1.00 93.69 76 LYS A N 1
ATOM 656 C CA . LYS A 1 76 ? 19.099 4.646 -31.738 1.00 93.69 76 LYS A CA 1
ATOM 657 C C . LYS A 1 76 ? 18.368 3.313 -31.900 1.00 93.69 76 LYS A C 1
ATOM 659 O O . LYS A 1 76 ? 17.327 3.075 -31.299 1.00 93.69 76 LYS A O 1
ATOM 664 N N . PHE A 1 77 ? 18.946 2.420 -32.701 1.00 91.38 77 PHE A N 1
ATOM 665 C CA . PHE A 1 77 ? 18.352 1.122 -33.011 1.00 91.38 77 PHE A CA 1
ATOM 666 C C . PHE A 1 77 ? 18.912 -0.014 -32.148 1.00 91.38 77 PHE A C 1
ATOM 668 O O . PHE A 1 77 ? 20.122 -0.150 -31.956 1.00 91.38 77 PHE A O 1
ATOM 675 N N . TYR A 1 78 ? 18.019 -0.893 -31.703 1.00 87.50 78 TYR A N 1
ATOM 676 C CA . TYR A 1 78 ? 18.288 -2.153 -31.030 1.00 87.50 78 TYR A CA 1
ATOM 677 C C . TYR A 1 78 ? 17.545 -3.272 -31.771 1.00 87.50 78 TYR A C 1
ATOM 679 O O . TYR A 1 78 ? 16.331 -3.237 -31.887 1.00 87.50 78 TYR A O 1
ATOM 687 N N . ASN A 1 79 ? 18.269 -4.275 -32.283 1.00 87.56 79 ASN A N 1
ATOM 688 C CA . ASN A 1 79 ? 17.684 -5.453 -32.954 1.00 87.56 79 ASN A CA 1
ATOM 689 C C . ASN A 1 79 ? 16.702 -5.120 -34.100 1.00 87.56 79 ASN A C 1
ATOM 691 O O . ASN A 1 79 ? 15.772 -5.873 -34.359 1.00 87.56 79 ASN A O 1
ATOM 695 N N . GLY A 1 80 ? 16.940 -4.018 -34.816 1.00 90.19 80 GLY A N 1
ATOM 696 C CA . GLY A 1 80 ? 16.140 -3.626 -35.981 1.00 90.19 80 GLY A CA 1
ATOM 697 C C . GLY A 1 80 ? 14.970 -2.684 -35.686 1.00 90.19 80 GLY A C 1
ATOM 698 O O . GLY A 1 80 ? 14.351 -2.210 -36.631 1.00 90.19 80 GLY A O 1
ATOM 699 N N . GLU A 1 81 ? 14.713 -2.334 -34.424 1.00 94.44 81 GLU A N 1
ATOM 700 C CA . GLU A 1 81 ? 13.731 -1.314 -34.024 1.00 94.44 81 GLU A CA 1
ATOM 701 C C . GLU A 1 81 ? 14.391 -0.199 -33.202 1.00 94.44 81 GLU A C 1
ATOM 703 O O . GLU A 1 81 ? 15.511 -0.369 -32.716 1.00 94.44 81 GLU A O 1
ATOM 708 N N . LYS A 1 82 ? 13.739 0.961 -33.054 1.00 95.69 82 LYS A N 1
ATOM 709 C CA . LYS A 1 82 ? 14.261 2.016 -32.176 1.00 95.69 82 LYS A CA 1
ATOM 710 C C . LYS A 1 82 ? 14.169 1.579 -30.716 1.00 95.69 82 LYS A C 1
ATOM 712 O O . LYS A 1 82 ? 13.205 0.927 -30.322 1.00 95.69 82 LYS A O 1
ATOM 717 N N . ILE A 1 83 ? 15.128 2.000 -29.894 1.00 95.31 83 ILE A N 1
ATOM 718 C CA . ILE A 1 83 ? 15.142 1.707 -28.453 1.00 95.31 83 ILE A CA 1
ATOM 719 C C . ILE A 1 83 ? 13.854 2.209 -27.793 1.00 95.31 83 ILE A C 1
ATOM 721 O O . ILE A 1 83 ? 13.258 1.489 -26.996 1.00 95.31 83 ILE A O 1
ATOM 725 N N . ILE A 1 84 ? 13.381 3.403 -28.164 1.00 96.50 84 ILE A N 1
ATOM 726 C CA . ILE A 1 84 ? 12.113 3.932 -27.655 1.00 96.50 84 ILE A CA 1
ATOM 727 C C . ILE A 1 84 ? 10.912 3.040 -27.988 1.00 96.50 84 ILE A C 1
ATOM 729 O O . ILE A 1 84 ? 10.035 2.861 -27.146 1.00 96.50 84 ILE A O 1
ATOM 733 N N . ASP A 1 85 ? 10.868 2.459 -29.185 1.00 96.69 85 ASP A N 1
ATOM 734 C CA . ASP A 1 85 ? 9.746 1.625 -29.620 1.00 96.69 85 ASP A CA 1
ATOM 735 C C . ASP A 1 85 ? 9.776 0.266 -28.909 1.00 96.69 85 ASP A C 1
ATOM 737 O O . ASP A 1 85 ? 8.750 -0.172 -28.380 1.00 96.69 85 ASP A O 1
ATOM 741 N N . PHE A 1 86 ? 10.969 -0.316 -28.754 1.00 95.50 86 PHE A N 1
ATOM 742 C CA . PHE A 1 86 ? 11.192 -1.505 -27.931 1.00 95.50 86 PHE A CA 1
ATOM 743 C C . PHE A 1 86 ? 10.736 -1.283 -26.479 1.00 95.50 86 PHE A C 1
ATOM 745 O O . PHE A 1 86 ? 9.999 -2.087 -25.908 1.00 95.50 86 PHE A O 1
ATOM 752 N N . LEU A 1 87 ? 11.116 -0.150 -25.880 1.00 96.50 87 LEU A N 1
ATOM 753 C CA . LEU A 1 87 ? 10.759 0.204 -24.506 1.00 96.50 87 LEU A CA 1
ATOM 754 C C . LEU A 1 87 ? 9.275 0.551 -24.326 1.00 96.50 87 LEU A C 1
ATOM 756 O O . LEU A 1 87 ? 8.756 0.413 -23.222 1.00 96.50 87 LEU A O 1
ATOM 760 N N . ARG A 1 88 ? 8.571 0.971 -25.381 1.00 97.06 88 ARG A N 1
ATOM 761 C CA . ARG A 1 88 ? 7.114 1.194 -25.366 1.00 97.06 88 ARG A CA 1
ATOM 762 C C . ARG A 1 88 ? 6.313 -0.100 -25.497 1.00 97.06 88 ARG A C 1
ATOM 764 O O . ARG A 1 88 ? 5.114 -0.090 -25.216 1.00 97.06 88 ARG A O 1
ATOM 771 N N . ASN A 1 89 ? 6.930 -1.197 -25.928 1.00 93.94 89 ASN A N 1
ATOM 772 C CA . ASN A 1 89 ? 6.243 -2.464 -26.131 1.00 93.94 89 ASN A CA 1
ATOM 773 C C . ASN A 1 89 ? 5.887 -3.131 -24.792 1.00 93.94 89 ASN A C 1
ATOM 775 O O . ASN A 1 89 ? 6.727 -3.284 -23.908 1.00 93.94 89 ASN A O 1
ATOM 779 N N . ASP A 1 90 ? 4.636 -3.568 -24.636 1.00 92.94 90 ASP A N 1
ATOM 780 C CA . ASP A 1 90 ? 4.149 -4.248 -23.423 1.00 92.94 90 ASP A CA 1
ATOM 781 C C . ASP A 1 90 ? 4.650 -5.694 -23.289 1.00 92.94 90 ASP A C 1
ATOM 783 O O . ASP A 1 90 ? 4.433 -6.330 -22.255 1.00 92.94 90 ASP A O 1
ATOM 787 N N . LYS A 1 91 ? 5.339 -6.211 -24.311 1.00 90.12 91 LYS A N 1
ATOM 788 C CA . LYS A 1 91 ? 5.937 -7.548 -24.349 1.00 90.12 91 LYS A CA 1
ATOM 789 C C . LYS A 1 91 ? 7.462 -7.487 -24.358 1.00 90.12 91 LYS A C 1
ATOM 791 O O . LYS A 1 91 ? 8.050 -6.461 -24.681 1.00 90.12 91 LYS A O 1
ATOM 796 N N . GLY A 1 92 ? 8.080 -8.625 -24.051 1.00 90.06 92 GLY A N 1
ATOM 797 C CA . GLY A 1 92 ? 9.527 -8.803 -24.100 1.00 90.06 92 GLY A CA 1
ATOM 798 C C . GLY A 1 92 ? 10.250 -8.287 -22.859 1.00 90.06 92 GLY A C 1
ATOM 799 O O . GLY A 1 92 ? 9.770 -7.405 -22.143 1.00 90.06 92 GLY A O 1
ATOM 800 N N . ASN A 1 93 ? 11.421 -8.864 -22.609 1.00 93.31 93 ASN A N 1
ATOM 801 C CA . ASN A 1 93 ? 12.299 -8.473 -21.525 1.00 93.31 93 ASN A CA 1
ATOM 802 C C . ASN A 1 93 ? 13.106 -7.219 -21.904 1.00 93.31 93 ASN A C 1
ATOM 804 O O . ASN A 1 93 ? 14.133 -7.297 -22.586 1.00 93.31 93 ASN A O 1
ATOM 808 N N . LYS A 1 94 ? 12.677 -6.061 -21.392 1.00 93.88 94 LYS A N 1
ATOM 809 C CA . LYS A 1 94 ? 13.348 -4.768 -21.611 1.00 93.88 94 LYS A CA 1
ATOM 810 C C . LYS A 1 94 ? 14.785 -4.721 -21.076 1.00 93.88 94 LYS A C 1
ATOM 812 O O . LYS A 1 94 ? 15.615 -3.973 -21.588 1.00 93.88 94 LYS A O 1
ATOM 817 N N . PHE A 1 95 ? 15.115 -5.565 -20.101 1.00 93.56 95 PHE A N 1
ATOM 818 C CA . PHE A 1 95 ? 16.433 -5.628 -19.469 1.00 93.56 95 PHE A CA 1
ATOM 819 C C . PHE A 1 95 ? 17.504 -6.251 -20.376 1.00 93.56 95 PHE A C 1
ATOM 821 O O . PHE A 1 95 ? 18.696 -6.086 -20.116 1.00 93.56 95 PHE A O 1
ATOM 828 N N . LYS A 1 96 ? 17.120 -6.870 -21.504 1.00 90.94 96 LYS A N 1
ATOM 829 C CA . LYS A 1 96 ? 18.056 -7.336 -22.547 1.00 90.94 96 LYS A CA 1
ATOM 830 C C . LYS A 1 96 ? 18.880 -6.207 -23.182 1.00 90.94 96 LYS A C 1
ATOM 832 O O . LYS A 1 96 ? 19.905 -6.486 -23.813 1.00 90.94 96 LYS A O 1
ATOM 837 N N . LEU A 1 97 ? 18.477 -4.945 -23.009 1.00 89.44 97 LEU A N 1
ATOM 838 C CA . LEU A 1 97 ? 19.292 -3.775 -23.355 1.00 89.44 97 LEU A CA 1
ATOM 839 C C . LEU A 1 97 ? 20.636 -3.767 -22.608 1.00 89.44 97 LEU A C 1
ATOM 841 O O . LEU A 1 97 ? 21.671 -3.465 -23.199 1.00 89.44 97 LEU A O 1
ATOM 845 N N . LEU A 1 98 ? 20.647 -4.236 -21.357 1.00 88.19 98 LEU A N 1
ATOM 846 C CA . LEU A 1 98 ? 21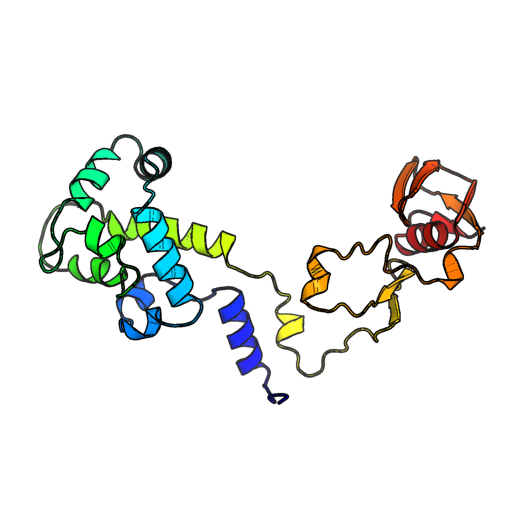.837 -4.256 -20.503 1.00 88.19 98 LEU A CA 1
ATOM 847 C C . LEU A 1 98 ? 22.873 -5.314 -20.898 1.00 88.19 98 LEU A C 1
ATOM 849 O O . LEU A 1 98 ? 24.035 -5.222 -20.512 1.00 88.19 98 LEU A O 1
ATOM 853 N N . ILE A 1 99 ? 22.483 -6.329 -21.675 1.00 82.19 99 ILE A N 1
ATOM 854 C CA . ILE A 1 99 ? 23.405 -7.381 -22.133 1.00 82.19 99 ILE A CA 1
ATOM 855 C C . ILE A 1 99 ? 24.390 -6.821 -23.174 1.00 82.19 99 ILE A C 1
ATOM 857 O O . ILE A 1 99 ? 25.521 -7.298 -23.290 1.00 82.19 99 ILE A O 1
ATOM 861 N N . LYS A 1 100 ? 23.989 -5.788 -23.932 1.00 65.94 100 LYS A N 1
ATOM 862 C CA . LYS A 1 100 ? 24.753 -5.291 -25.086 1.00 65.94 100 LYS A CA 1
ATOM 863 C C . LYS A 1 100 ? 26.057 -4.572 -24.737 1.00 65.94 100 LYS A C 1
ATOM 865 O O . LYS A 1 100 ? 26.897 -4.437 -25.622 1.00 65.94 100 LYS A O 1
ATOM 870 N N . GLN A 1 101 ? 26.274 -4.152 -23.492 1.00 56.47 101 GLN A N 1
ATOM 871 C CA . GLN A 1 101 ? 27.393 -3.258 -23.163 1.00 56.47 101 GLN A CA 1
ATOM 872 C C . GLN A 1 101 ? 28.735 -3.947 -22.862 1.00 56.47 101 GLN A C 1
ATOM 874 O O . GLN A 1 101 ? 29.736 -3.266 -22.672 1.00 56.47 101 GLN A O 1
ATOM 879 N N . ASN A 1 102 ? 28.819 -5.282 -22.900 1.00 47.31 102 ASN A N 1
ATOM 880 C CA . ASN A 1 102 ? 30.072 -5.999 -22.611 1.00 47.31 102 ASN A CA 1
ATOM 881 C C . ASN A 1 102 ? 30.974 -6.278 -23.828 1.00 47.31 102 ASN A C 1
ATOM 883 O O . ASN A 1 102 ? 31.896 -7.090 -23.731 1.00 47.31 102 ASN A O 1
ATOM 887 N N . LYS A 1 103 ? 30.765 -5.624 -24.978 1.00 45.69 103 LYS A N 1
ATOM 888 C CA . LYS A 1 103 ? 31.690 -5.746 -26.116 1.00 45.69 103 LYS A CA 1
ATOM 889 C C . LYS A 1 103 ? 32.250 -4.391 -26.549 1.00 45.69 103 LYS A C 1
ATOM 891 O O . LYS A 1 103 ? 31.532 -3.542 -27.059 1.00 45.69 103 LYS A O 1
ATOM 896 N N . SER A 1 104 ? 33.575 -4.303 -26.394 1.00 42.53 104 SER A N 1
ATOM 897 C CA . SER A 1 104 ? 34.549 -3.389 -27.011 1.00 42.53 104 SER A CA 1
ATOM 898 C C . SER A 1 104 ? 34.574 -1.918 -26.573 1.00 42.53 104 SER A C 1
ATOM 900 O O . SER A 1 104 ? 33.760 -1.115 -26.996 1.00 42.53 104 SER A O 1
ATOM 902 N N . ASN A 1 105 ? 35.634 -1.588 -25.823 1.00 47.53 105 ASN A N 1
ATOM 903 C CA . ASN A 1 105 ? 36.485 -0.402 -25.981 1.00 47.53 105 ASN A CA 1
ATOM 904 C C . ASN A 1 105 ? 35.798 0.913 -26.372 1.00 47.53 105 ASN A C 1
ATOM 906 O O . ASN A 1 105 ? 35.913 1.329 -27.517 1.00 47.53 105 ASN A O 1
ATOM 910 N N . GLU A 1 106 ? 35.246 1.646 -25.408 1.00 45.50 106 GLU A N 1
ATOM 911 C CA . GLU A 1 106 ? 35.121 3.101 -25.520 1.00 45.50 106 GLU A CA 1
ATOM 912 C C . GLU A 1 106 ? 35.077 3.729 -24.119 1.00 45.50 106 GLU A C 1
ATOM 914 O O . GLU A 1 106 ? 34.449 3.216 -23.194 1.00 45.50 106 GLU A O 1
ATOM 919 N N . LYS A 1 107 ? 35.834 4.815 -23.942 1.00 46.59 107 LYS A N 1
ATOM 920 C CA . LYS A 1 107 ? 35.946 5.599 -22.705 1.00 46.59 107 LYS A CA 1
ATOM 921 C C . LYS A 1 107 ? 34.563 5.878 -22.108 1.00 46.59 107 LYS A C 1
ATOM 923 O O . LYS A 1 107 ? 33.767 6.514 -22.782 1.00 46.59 107 LYS A O 1
ATOM 928 N N . ALA A 1 108 ? 34.335 5.468 -20.855 1.00 51.75 108 ALA A N 1
ATOM 929 C CA . ALA A 1 108 ? 33.265 5.933 -19.960 1.00 51.75 108 ALA A CA 1
ATOM 930 C C . ALA A 1 108 ? 31.978 6.410 -20.673 1.00 51.75 108 ALA A C 1
ATOM 932 O O . ALA A 1 108 ? 31.556 7.555 -20.508 1.00 51.75 108 ALA A O 1
ATOM 933 N N . SER A 1 109 ? 31.380 5.553 -21.504 1.00 65.94 109 SER A N 1
ATOM 934 C CA . SER A 1 109 ? 30.057 5.830 -22.058 1.00 65.94 109 SER A CA 1
ATOM 935 C C . SER A 1 109 ? 29.037 5.682 -20.932 1.00 65.94 109 SER A C 1
ATOM 937 O O . SER A 1 109 ? 29.084 4.712 -20.176 1.00 65.94 109 SER A O 1
ATOM 939 N N . ILE A 1 110 ? 28.150 6.665 -20.782 1.00 73.62 110 ILE A N 1
ATOM 940 C CA . ILE A 1 110 ? 27.072 6.615 -19.792 1.00 73.62 110 ILE A CA 1
ATOM 941 C C . ILE A 1 110 ? 26.143 5.453 -20.154 1.00 73.62 110 ILE A C 1
ATOM 943 O O . ILE A 1 110 ? 25.596 5.413 -21.258 1.00 73.62 110 ILE A O 1
ATOM 947 N N . ASP A 1 111 ? 25.942 4.537 -19.209 1.00 87.75 111 ASP A N 1
ATOM 948 C CA . ASP A 1 111 ? 24.962 3.457 -19.319 1.00 87.75 111 ASP A CA 1
ATOM 949 C C . ASP A 1 111 ? 23.559 4.011 -19.028 1.00 87.75 111 ASP A C 1
ATOM 951 O O . ASP A 1 111 ? 23.032 3.930 -17.916 1.00 87.75 111 ASP A O 1
ATOM 955 N N . TYR A 1 112 ? 22.986 4.664 -20.040 1.00 90.62 112 TYR A N 1
ATOM 956 C CA . TYR A 1 112 ? 21.681 5.312 -19.948 1.00 90.62 112 TYR A CA 1
ATOM 957 C C . TYR A 1 112 ? 20.566 4.344 -19.532 1.00 90.62 112 TYR A C 1
ATOM 959 O O . TYR A 1 112 ? 19.723 4.710 -18.711 1.00 90.62 112 TYR A O 1
ATOM 967 N N . ASP A 1 113 ? 20.574 3.124 -20.078 1.00 91.38 113 ASP A N 1
ATOM 968 C CA . ASP A 1 113 ? 19.556 2.113 -19.788 1.00 91.38 113 ASP A CA 1
ATOM 969 C C . ASP A 1 113 ? 19.623 1.663 -18.337 1.00 91.38 113 ASP A C 1
ATOM 971 O O . ASP A 1 113 ? 18.587 1.611 -17.678 1.00 91.38 113 ASP A O 1
ATOM 975 N N . ARG A 1 114 ? 20.824 1.372 -17.815 1.00 92.56 114 ARG A N 1
ATOM 976 C CA . ARG A 1 114 ? 20.975 0.984 -16.410 1.00 92.56 114 ARG A CA 1
ATOM 977 C C . ARG A 1 114 ? 20.466 2.083 -15.490 1.00 92.56 114 ARG A C 1
ATOM 979 O O . ARG A 1 114 ? 19.611 1.804 -14.660 1.00 92.56 114 ARG A O 1
ATOM 986 N N . ILE A 1 115 ? 20.915 3.323 -15.689 1.00 93.94 115 ILE A N 1
ATOM 987 C CA . ILE A 1 115 ? 20.531 4.456 -14.833 1.00 93.94 115 ILE A CA 1
ATOM 988 C C . ILE A 1 115 ? 19.010 4.661 -14.837 1.00 93.94 115 ILE A C 1
ATOM 990 O O . ILE A 1 115 ? 18.399 4.804 -13.776 1.00 93.94 115 ILE A O 1
ATOM 994 N N . MET A 1 116 ? 18.379 4.672 -16.016 1.00 95.19 116 MET A N 1
ATOM 995 C CA . MET A 1 116 ? 16.937 4.922 -16.103 1.00 95.19 116 MET A CA 1
ATOM 996 C C . MET A 1 116 ? 16.109 3.751 -15.611 1.00 95.19 116 MET A C 1
ATOM 998 O O . MET A 1 116 ? 15.152 3.962 -14.872 1.00 95.19 116 MET A O 1
ATOM 1002 N N . LEU A 1 117 ? 16.457 2.522 -15.982 1.00 95.00 117 LEU A N 1
ATOM 1003 C CA . LEU A 1 117 ? 15.705 1.360 -15.526 1.00 95.00 117 LEU A CA 1
ATOM 1004 C C . LEU A 1 117 ? 15.868 1.128 -14.017 1.00 95.00 117 LEU A C 1
ATOM 1006 O O . LEU A 1 117 ? 14.904 0.701 -13.390 1.00 95.00 117 LEU A O 1
ATOM 1010 N N . GLU A 1 118 ? 17.017 1.463 -13.418 1.00 94.06 118 GLU A N 1
ATOM 1011 C CA . GLU A 1 118 ? 17.187 1.479 -11.957 1.00 94.06 118 GLU A CA 1
ATOM 1012 C C . GLU A 1 118 ? 16.245 2.489 -11.295 1.00 94.06 118 GLU A C 1
ATOM 1014 O O . GLU A 1 118 ? 15.539 2.139 -10.349 1.00 94.06 118 GLU A O 1
ATOM 1019 N N . LYS A 1 119 ? 16.152 3.718 -11.821 1.00 95.56 119 LYS A N 1
ATOM 1020 C CA . LYS A 1 119 ? 15.222 4.730 -11.291 1.00 95.56 119 LYS A CA 1
ATOM 1021 C C . LYS A 1 119 ? 13.759 4.316 -11.433 1.00 95.56 119 LYS A C 1
ATOM 1023 O O . LYS A 1 119 ? 12.995 4.405 -10.474 1.00 95.56 119 LYS A O 1
ATOM 1028 N N . ILE A 1 120 ? 13.387 3.777 -12.592 1.00 95.75 120 ILE A N 1
ATOM 1029 C CA . ILE A 1 120 ? 12.036 3.263 -12.844 1.00 95.75 120 ILE A CA 1
ATOM 1030 C C . ILE A 1 120 ? 11.728 2.065 -11.928 1.00 95.75 120 ILE A C 1
ATOM 1032 O O . ILE A 1 120 ? 10.605 1.947 -11.442 1.00 95.75 120 ILE A O 1
ATOM 1036 N N . LEU A 1 121 ? 12.705 1.191 -11.652 1.00 93.75 121 LEU A N 1
ATOM 1037 C CA . LEU A 1 121 ? 12.563 0.080 -10.704 1.00 93.75 121 LEU A CA 1
ATOM 1038 C C . LEU A 1 121 ? 12.328 0.580 -9.274 1.00 93.75 121 LEU A C 1
ATOM 1040 O O . LEU A 1 121 ? 11.443 0.065 -8.591 1.00 93.75 121 LEU A O 1
ATOM 1044 N N . GLU A 1 122 ? 13.092 1.574 -8.818 1.00 93.12 122 GLU A N 1
ATOM 1045 C CA . GLU A 1 122 ? 12.907 2.191 -7.499 1.00 93.12 122 GLU A CA 1
ATOM 1046 C C . GLU A 1 122 ? 11.501 2.788 -7.345 1.00 93.12 122 GLU A C 1
ATOM 1048 O O . GLU A 1 122 ? 10.840 2.566 -6.328 1.00 93.12 122 GLU A O 1
ATOM 1053 N N . ASP A 1 123 ? 11.019 3.510 -8.356 1.00 94.25 123 ASP A N 1
ATOM 1054 C CA . ASP A 1 123 ? 9.694 4.138 -8.329 1.00 94.25 123 ASP A CA 1
ATOM 1055 C C . ASP A 1 123 ? 8.559 3.110 -8.445 1.00 94.25 123 ASP A C 1
ATOM 1057 O O . ASP A 1 123 ? 7.532 3.214 -7.760 1.00 94.25 123 ASP A O 1
ATOM 1061 N N . PHE A 1 124 ? 8.761 2.054 -9.235 1.00 93.69 124 PHE A N 1
ATOM 1062 C CA . PHE A 1 124 ? 7.836 0.929 -9.284 1.00 93.69 124 PHE A CA 1
ATOM 1063 C C . PHE A 1 124 ? 7.731 0.234 -7.925 1.00 93.69 124 PHE A C 1
ATOM 1065 O O . PHE A 1 124 ? 6.622 0.023 -7.440 1.00 93.69 124 PHE A O 1
ATOM 1072 N N . LYS A 1 125 ? 8.860 -0.064 -7.266 1.00 91.25 125 LYS A N 1
ATOM 1073 C CA . LYS A 1 125 ? 8.855 -0.688 -5.934 1.00 91.25 125 LYS A CA 1
ATOM 1074 C C . LYS A 1 125 ? 8.042 0.142 -4.943 1.00 91.25 125 LYS A C 1
ATOM 1076 O O . LYS A 1 125 ? 7.127 -0.398 -4.333 1.00 91.25 125 LYS A O 1
ATOM 1081 N N . LYS A 1 126 ? 8.288 1.454 -4.858 1.00 90.19 126 LYS A N 1
ATOM 1082 C CA . LYS A 1 126 ? 7.550 2.362 -3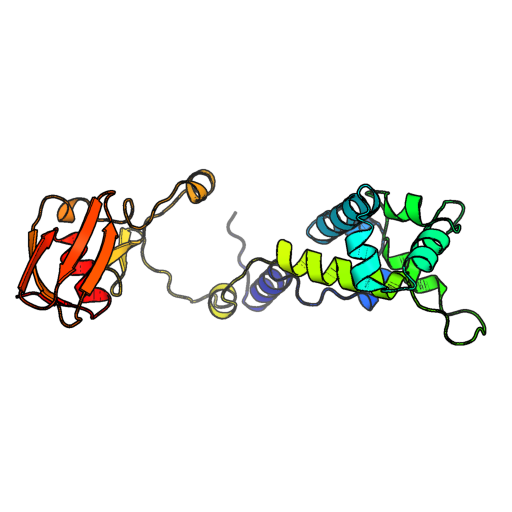.955 1.00 90.19 126 LYS A CA 1
ATOM 1083 C C . LYS A 1 126 ? 6.036 2.365 -4.181 1.00 90.19 126 LYS A C 1
ATOM 1085 O O . LYS A 1 126 ? 5.291 2.589 -3.237 1.00 90.19 126 LYS A O 1
ATOM 1090 N N . SER A 1 127 ? 5.584 2.168 -5.420 1.00 89.19 127 SER A N 1
ATOM 1091 C CA . SER A 1 127 ? 4.156 2.214 -5.768 1.00 89.19 127 SER A CA 1
ATOM 1092 C C . SER A 1 127 ? 3.459 0.852 -5.737 1.00 89.19 127 SER A C 1
ATOM 1094 O O . SER A 1 127 ? 2.234 0.806 -5.628 1.00 89.19 127 SER A O 1
ATOM 1096 N N . ALA A 1 128 ? 4.210 -0.245 -5.852 1.00 87.81 128 ALA A N 1
ATOM 1097 C CA . ALA A 1 128 ? 3.662 -1.590 -5.998 1.00 87.81 128 ALA A CA 1
ATOM 1098 C C . ALA A 1 128 ? 3.885 -2.502 -4.783 1.00 87.81 128 ALA A C 1
ATOM 1100 O O . ALA A 1 128 ? 3.192 -3.517 -4.684 1.00 87.81 128 ALA A O 1
ATOM 1101 N N . LEU A 1 129 ? 4.833 -2.182 -3.893 1.00 87.56 129 LEU A N 1
ATOM 1102 C CA . LEU A 1 129 ? 5.077 -2.978 -2.690 1.00 87.56 129 LEU A CA 1
ATOM 1103 C C . LEU A 1 129 ? 3.850 -2.946 -1.774 1.00 87.56 129 LEU A C 1
ATOM 1105 O O . LEU A 1 129 ? 3.204 -1.907 -1.624 1.00 87.56 129 LEU A O 1
ATOM 1109 N N . ALA A 1 130 ? 3.543 -4.076 -1.140 1.00 86.38 130 ALA A N 1
ATOM 1110 C CA . ALA A 1 130 ? 2.628 -4.086 -0.008 1.00 86.38 130 ALA A CA 1
ATOM 1111 C C . ALA A 1 130 ? 3.423 -4.279 1.282 1.00 86.38 130 ALA A C 1
ATOM 1113 O O . ALA A 1 130 ? 4.205 -5.221 1.419 1.00 86.38 130 ALA A O 1
ATOM 1114 N N . GLU A 1 131 ? 3.206 -3.372 2.228 1.00 87.25 131 GLU A N 1
ATOM 1115 C CA . GLU A 1 131 ? 3.785 -3.477 3.558 1.00 87.25 131 GLU A CA 1
ATOM 1116 C C . GLU A 1 131 ? 3.096 -4.610 4.317 1.00 87.25 131 GLU A C 1
ATOM 1118 O O . GLU A 1 131 ? 1.876 -4.619 4.498 1.00 87.25 131 GLU A O 1
ATOM 1123 N N . ILE A 1 132 ? 3.892 -5.584 4.749 1.00 88.38 132 ILE A N 1
ATOM 1124 C CA . ILE A 1 132 ? 3.434 -6.711 5.556 1.00 88.38 132 ILE A CA 1
ATOM 1125 C C . ILE A 1 132 ? 4.359 -6.893 6.754 1.00 88.38 132 ILE A C 1
ATOM 1127 O O . ILE A 1 132 ? 5.555 -6.615 6.688 1.00 88.38 132 ILE A O 1
ATOM 1131 N N . ASP A 1 133 ? 3.802 -7.413 7.840 1.00 88.81 133 ASP A N 1
ATOM 1132 C CA . ASP A 1 133 ? 4.570 -7.873 8.993 1.00 88.81 133 ASP A CA 1
ATOM 1133 C C . ASP A 1 133 ? 5.061 -9.306 8.695 1.00 88.81 133 ASP A C 1
ATOM 1135 O O . ASP A 1 133 ? 4.281 -10.267 8.661 1.00 88.81 133 ASP A O 1
ATOM 1139 N N . GLU A 1 134 ? 6.352 -9.445 8.378 1.00 86.88 134 GLU A N 1
ATOM 1140 C CA . GLU A 1 134 ? 6.968 -10.730 8.018 1.00 86.88 134 GLU A CA 1
ATOM 1141 C C . GLU A 1 134 ? 6.831 -11.776 9.14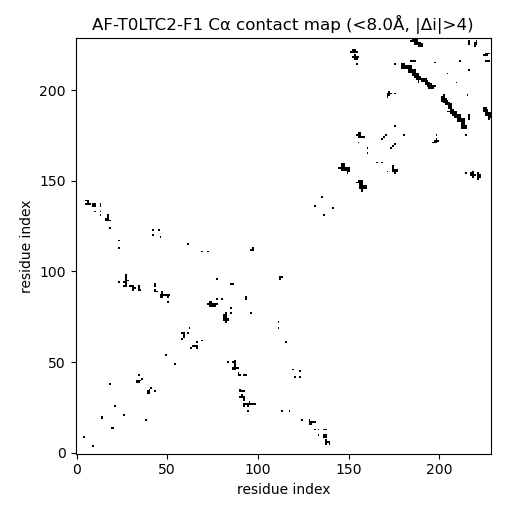6 1.00 86.88 134 GLU A C 1
ATOM 1143 O O . GLU A 1 134 ? 6.365 -12.885 8.851 1.00 86.88 134 GLU A O 1
ATOM 1148 N N . PRO A 1 135 ? 7.109 -11.461 10.431 1.00 87.12 135 PRO A N 1
ATOM 1149 C CA . PRO A 1 135 ? 6.804 -12.362 11.541 1.00 87.12 135 PRO A CA 1
ATOM 1150 C C . PRO A 1 135 ? 5.341 -12.820 11.608 1.00 87.12 135 PRO A C 1
ATOM 1152 O O . PRO A 1 135 ? 5.067 -13.916 12.095 1.00 87.12 135 PRO A O 1
ATOM 1155 N N . VAL A 1 136 ? 4.368 -11.997 11.184 1.00 87.88 136 VAL A N 1
ATOM 1156 C CA . VAL A 1 136 ? 2.948 -12.424 11.121 1.00 87.88 136 VAL A CA 1
ATOM 1157 C C . VAL A 1 136 ? 2.734 -13.446 10.021 1.00 87.88 136 VAL A C 1
ATOM 1159 O O . VAL A 1 136 ? 1.989 -14.406 10.202 1.00 87.88 136 VAL A O 1
ATOM 1162 N N . THR A 1 137 ? 3.365 -13.213 8.880 1.00 87.75 137 THR A N 1
ATOM 1163 C CA . THR A 1 137 ? 3.116 -13.965 7.653 1.00 87.75 137 THR A CA 1
ATOM 1164 C C . THR A 1 137 ? 3.760 -15.349 7.704 1.00 87.75 137 THR A C 1
ATOM 1166 O O . THR A 1 137 ? 3.149 -16.333 7.285 1.00 87.75 137 THR A O 1
ATOM 1169 N N . THR A 1 138 ? 4.977 -15.427 8.245 1.00 89.00 138 THR A N 1
ATOM 1170 C CA . THR A 1 138 ? 5.813 -16.637 8.265 1.00 89.00 138 THR A CA 1
ATOM 1171 C C . THR A 1 138 ? 5.427 -17.629 9.363 1.00 89.00 138 THR A C 1
ATOM 1173 O O . THR A 1 138 ? 5.488 -18.838 9.138 1.00 89.00 138 THR A O 1
ATOM 1176 N N . ASP A 1 139 ? 4.962 -17.148 10.519 1.00 89.75 139 ASP A N 1
ATOM 1177 C CA . ASP A 1 139 ? 4.589 -17.998 11.651 1.00 89.75 139 ASP A CA 1
ATOM 1178 C C . ASP A 1 139 ? 3.284 -18.779 11.390 1.00 89.75 139 ASP A C 1
ATOM 1180 O O . ASP A 1 139 ? 2.179 -18.229 11.333 1.00 89.75 139 ASP A O 1
ATOM 1184 N N . ILE A 1 140 ? 3.409 -20.102 11.258 1.00 88.94 140 ILE A N 1
ATOM 1185 C CA . ILE A 1 140 ? 2.291 -21.028 11.024 1.00 88.94 140 ILE A CA 1
ATOM 1186 C C . ILE A 1 140 ? 1.448 -21.307 12.279 1.00 88.94 140 ILE A C 1
ATOM 1188 O O . ILE A 1 140 ? 0.347 -21.845 12.159 1.00 88.94 140 ILE A O 1
ATOM 1192 N N . HIS A 1 141 ? 1.944 -20.955 13.467 1.00 89.44 141 HIS A N 1
ATOM 1193 C CA . HIS A 1 141 ? 1.295 -21.190 14.759 1.00 89.44 141 HIS A CA 1
ATOM 1194 C C . HIS A 1 141 ? 0.770 -19.902 15.402 1.00 89.44 141 HIS A C 1
ATOM 1196 O O . HIS A 1 141 ? 0.380 -19.896 16.573 1.00 89.44 141 HIS A O 1
ATOM 1202 N N . ARG A 1 142 ? 0.727 -18.808 14.638 1.00 89.31 142 ARG A N 1
ATOM 1203 C CA . ARG A 1 142 ? 0.360 -17.502 15.167 1.00 89.31 142 ARG A CA 1
ATOM 1204 C C . ARG A 1 142 ? -1.091 -17.448 15.634 1.00 89.31 142 ARG A C 1
ATOM 1206 O O . ARG A 1 142 ? -2.021 -17.821 14.920 1.00 89.31 142 ARG A O 1
ATOM 1213 N N . LEU A 1 143 ? -1.290 -16.877 16.819 1.00 93.56 143 LEU A N 1
ATOM 1214 C CA . LEU A 1 143 ? -2.617 -16.526 17.309 1.00 93.56 143 LEU A CA 1
ATOM 1215 C C . LEU A 1 143 ? -3.145 -15.301 16.556 1.00 93.56 143 LEU A C 1
ATOM 1217 O O . LEU A 1 143 ? -2.521 -14.238 16.543 1.00 93.56 143 LEU A O 1
ATOM 1221 N N . ILE A 1 144 ? -4.329 -15.443 15.969 1.00 91.75 144 ILE A N 1
ATOM 1222 C CA . ILE A 1 144 ? -5.072 -14.348 15.346 1.00 91.75 144 ILE A CA 1
ATOM 1223 C C . ILE A 1 144 ? -6.154 -13.881 16.317 1.00 91.75 144 ILE A C 1
ATOM 1225 O O . ILE A 1 144 ? -6.737 -14.684 17.048 1.00 91.75 144 ILE A O 1
ATOM 1229 N N . ARG A 1 145 ? -6.427 -12.570 16.346 1.00 94.75 145 ARG A N 1
ATOM 1230 C CA . ARG A 1 145 ? -7.530 -12.047 17.161 1.00 94.75 145 ARG A CA 1
ATOM 1231 C C . ARG A 1 145 ? -8.841 -12.679 16.726 1.00 94.75 145 ARG A C 1
ATOM 1233 O O . ARG A 1 145 ? -9.143 -12.739 15.537 1.00 94.75 145 ARG A O 1
ATOM 1240 N N . PHE A 1 146 ? -9.629 -13.091 17.710 1.00 96.50 146 PHE A N 1
ATOM 1241 C CA . PHE A 1 146 ? -10.919 -13.696 17.446 1.00 96.50 146 PHE A CA 1
ATOM 1242 C C . PHE A 1 146 ? -11.872 -12.658 16.825 1.00 96.50 146 PHE A C 1
ATOM 1244 O O . PHE A 1 146 ? -11.986 -11.549 17.365 1.00 96.50 146 PHE A O 1
ATOM 1251 N N . PRO A 1 147 ? -12.547 -12.974 15.708 1.00 96.62 147 PRO A N 1
ATOM 1252 C CA . PRO A 1 147 ? -13.584 -12.120 15.143 1.00 96.62 147 PRO A CA 1
ATOM 1253 C C . PRO A 1 147 ? -14.622 -11.707 16.192 1.00 96.62 147 PRO A C 1
ATOM 1255 O O . PRO A 1 147 ? -14.993 -12.501 17.051 1.00 96.62 147 PRO A O 1
ATOM 1258 N N . TYR A 1 148 ? -15.074 -10.458 16.130 1.00 96.19 148 TYR A N 1
ATOM 1259 C CA . TYR A 1 148 ? -16.042 -9.841 17.045 1.00 96.19 148 TYR A CA 1
ATOM 1260 C C . TYR A 1 148 ? -15.583 -9.677 18.507 1.00 96.19 148 TYR A C 1
ATOM 1262 O O . TYR A 1 148 ? -16.326 -9.144 19.329 1.00 96.19 148 TYR A O 1
ATOM 1270 N N . SER A 1 149 ? -14.349 -10.068 18.843 1.00 97.12 149 SER A N 1
ATOM 1271 C CA . SER A 1 149 ? -13.729 -9.732 20.134 1.00 97.12 149 SER A CA 1
ATOM 1272 C C . SER A 1 149 ? -13.420 -8.233 20.255 1.00 97.12 149 SER A C 1
ATOM 1274 O O . SER A 1 149 ? -13.332 -7.529 19.248 1.00 97.12 149 SER A O 1
ATOM 1276 N N . LEU A 1 150 ? -13.218 -7.736 21.482 1.00 97.25 150 LEU A N 1
ATOM 1277 C CA . LEU A 1 150 ? -12.763 -6.362 21.724 1.00 97.25 150 LEU A CA 1
ATOM 1278 C C . LEU A 1 150 ? -11.235 -6.265 21.709 1.00 97.25 150 LEU A C 1
ATOM 1280 O O . LEU A 1 150 ? -10.521 -7.058 22.327 1.00 97.25 150 LEU A O 1
ATOM 1284 N N . HIS A 1 151 ? -10.719 -5.237 21.046 1.00 97.25 151 HIS A N 1
ATOM 1285 C CA . HIS A 1 151 ? -9.304 -4.912 21.034 1.00 97.25 151 HIS A CA 1
ATOM 1286 C C . HIS A 1 151 ? -8.914 -4.127 22.294 1.00 97.25 151 HIS A C 1
ATOM 1288 O O . HIS A 1 151 ? -9.240 -2.952 22.429 1.00 97.25 151 HIS A O 1
ATOM 1294 N N . GLY A 1 152 ? -8.143 -4.736 23.197 1.00 96.69 152 GLY A N 1
ATOM 1295 C CA . GLY A 1 152 ? -7.839 -4.156 24.515 1.00 96.69 152 GLY A CA 1
ATOM 1296 C C . GLY A 1 152 ? -7.149 -2.780 24.536 1.00 96.69 152 GLY A C 1
ATOM 1297 O O . GLY A 1 152 ? -7.210 -2.112 25.556 1.00 96.69 152 GLY A O 1
ATOM 1298 N N . LYS A 1 153 ? -6.521 -2.327 23.438 1.00 97.12 153 LYS A N 1
ATOM 1299 C CA . LYS A 1 153 ? -5.904 -0.979 23.365 1.00 97.12 153 LYS A CA 1
ATOM 1300 C C . LYS A 1 153 ? -6.807 0.106 22.773 1.00 97.12 153 LYS A C 1
ATOM 1302 O O . LYS A 1 153 ? -6.392 1.252 22.691 1.00 97.12 153 LYS A O 1
ATOM 1307 N N . THR A 1 154 ? -7.994 -0.250 22.287 1.00 97.31 154 THR A N 1
ATOM 1308 C CA . THR A 1 154 ? -8.915 0.717 21.659 1.00 97.31 154 THR A CA 1
ATOM 1309 C C . THR A 1 154 ? -10.364 0.540 22.097 1.00 97.31 154 THR A C 1
ATOM 1311 O O . THR A 1 154 ? -11.163 1.445 21.903 1.00 97.31 154 THR A O 1
ATOM 1314 N N . GLY A 1 155 ? -10.737 -0.621 22.640 1.00 96.44 155 GLY A N 1
ATOM 1315 C CA . GLY A 1 155 ? -12.130 -0.970 22.914 1.00 96.44 155 GLY A CA 1
ATOM 1316 C C . GLY A 1 155 ? -12.975 -1.238 21.670 1.00 96.44 155 GLY A C 1
ATOM 1317 O O . GLY A 1 155 ? -14.166 -1.497 21.801 1.00 96.44 155 GLY A O 1
ATOM 1318 N N . LEU A 1 156 ? -12.379 -1.185 20.474 1.00 97.69 156 LEU A N 1
ATOM 1319 C CA . LEU A 1 156 ? -13.076 -1.445 19.217 1.00 97.69 156 LEU A CA 1
ATOM 1320 C C . LEU A 1 156 ? -13.203 -2.944 18.958 1.00 97.69 156 LEU A C 1
ATOM 1322 O O . LEU A 1 156 ? -12.341 -3.738 19.340 1.00 97.69 156 LEU A O 1
ATOM 1326 N N . MET A 1 157 ? -14.264 -3.319 18.262 1.00 98.06 157 MET A N 1
ATOM 1327 C CA . MET A 1 157 ? -14.530 -4.679 17.828 1.00 98.06 157 MET A CA 1
ATOM 1328 C C . MET A 1 157 ? -13.607 -5.089 16.674 1.00 98.06 157 MET A C 1
ATOM 1330 O O . MET A 1 157 ? -13.384 -4.339 15.726 1.00 98.06 157 MET A O 1
ATOM 1334 N N . VAL A 1 158 ? -13.115 -6.325 16.708 1.00 97.81 158 VAL A N 1
ATOM 1335 C CA . VAL A 1 158 ? -12.445 -6.963 15.569 1.00 97.81 158 VAL A CA 1
ATOM 1336 C C . VAL A 1 158 ? -13.505 -7.303 14.521 1.00 97.81 158 VAL A C 1
ATOM 1338 O O . VAL A 1 158 ? -14.132 -8.358 14.586 1.00 97.81 158 VAL A O 1
ATOM 1341 N N . LYS A 1 159 ? -13.745 -6.391 13.578 1.00 95.81 159 LYS A N 1
ATOM 1342 C CA . LYS A 1 159 ? -14.805 -6.521 12.572 1.00 95.81 159 LYS A CA 1
ATOM 1343 C C . LYS A 1 159 ? -14.298 -7.235 11.310 1.00 95.81 159 LYS A C 1
ATOM 1345 O O . LYS A 1 159 ? -13.360 -6.740 10.686 1.00 95.81 159 LYS A O 1
ATOM 1350 N N . PRO A 1 160 ? -14.892 -8.376 10.911 1.00 95.56 160 PRO A N 1
ATOM 1351 C CA . PRO A 1 160 ? -14.671 -8.951 9.587 1.00 95.56 160 PRO A CA 1
ATOM 1352 C C . PRO A 1 160 ? -15.220 -8.017 8.510 1.00 95.56 160 PRO A C 1
ATOM 1354 O O . PRO A 1 160 ? -16.320 -7.486 8.658 1.00 95.56 160 PRO A O 1
ATOM 1357 N N . ILE A 1 161 ? -14.460 -7.827 7.436 1.00 95.88 161 ILE A N 1
ATOM 1358 C CA . ILE A 1 161 ? -14.810 -6.934 6.327 1.00 95.88 161 ILE A CA 1
ATOM 1359 C C . ILE A 1 161 ? -14.572 -7.701 5.029 1.00 95.88 161 ILE A C 1
ATOM 1361 O O . ILE A 1 161 ? -13.544 -8.371 4.888 1.00 95.88 161 ILE A O 1
ATOM 1365 N N . ALA A 1 162 ? -15.520 -7.635 4.094 1.00 94.94 162 ALA A N 1
ATOM 1366 C CA . ALA A 1 162 ? -15.319 -8.183 2.759 1.00 94.94 162 ALA A CA 1
ATOM 1367 C C . ALA A 1 162 ? -14.320 -7.316 1.980 1.00 94.94 162 ALA A C 1
ATOM 1369 O O . ALA A 1 162 ? -14.228 -6.109 2.191 1.00 94.94 162 ALA A O 1
ATOM 1370 N N . ILE A 1 163 ? -13.569 -7.915 1.056 1.00 93.69 163 ILE A N 1
ATOM 1371 C CA . ILE A 1 163 ? -12.518 -7.188 0.326 1.00 93.69 163 ILE A CA 1
ATOM 1372 C C . ILE A 1 163 ? -13.063 -5.981 -0.455 1.00 93.69 163 ILE A C 1
ATOM 1374 O O . ILE A 1 163 ? -12.403 -4.944 -0.512 1.00 93.69 163 ILE A O 1
ATOM 1378 N N . ASP A 1 164 ? -14.282 -6.097 -0.983 1.00 96.25 164 ASP A N 1
ATOM 1379 C CA . ASP A 1 164 ? -14.950 -5.043 -1.750 1.00 96.25 164 ASP A CA 1
ATOM 1380 C C . ASP A 1 164 ? -15.369 -3.853 -0.867 1.00 96.25 164 ASP A C 1
ATOM 1382 O O . ASP A 1 164 ? -15.394 -2.714 -1.336 1.00 96.25 164 ASP A O 1
ATOM 1386 N N . ASP A 1 165 ? -15.593 -4.090 0.429 1.00 95.12 165 ASP A N 1
ATOM 1387 C CA . ASP A 1 165 ? -16.017 -3.075 1.400 1.00 95.12 165 ASP A CA 1
ATOM 1388 C C . ASP A 1 165 ? -14.832 -2.356 2.067 1.00 95.12 165 ASP A C 1
ATOM 1390 O O . ASP A 1 165 ? -15.004 -1.306 2.690 1.00 95.12 165 ASP A O 1
ATOM 1394 N N . LEU A 1 166 ? -13.606 -2.877 1.924 1.00 94.56 166 LEU A N 1
ATOM 1395 C CA . LEU A 1 166 ? -12.420 -2.379 2.633 1.00 94.56 166 LEU A CA 1
ATOM 1396 C C . LEU A 1 166 ? -12.176 -0.879 2.415 1.00 94.56 166 LEU A C 1
ATOM 1398 O O . LEU A 1 166 ? -11.765 -0.182 3.339 1.00 94.56 166 LEU A O 1
ATOM 1402 N N . LYS A 1 167 ? -12.436 -0.370 1.204 1.00 95.06 167 LYS A N 1
ATOM 1403 C CA . LYS A 1 167 ? -12.234 1.052 0.871 1.00 95.06 167 LYS A CA 1
ATOM 1404 C C . LYS A 1 167 ? -13.246 1.984 1.537 1.00 95.06 167 LYS A C 1
ATOM 1406 O O . LYS A 1 167 ? -12.944 3.162 1.699 1.00 95.06 167 LYS A O 1
ATOM 1411 N N . ALA A 1 168 ? -14.436 1.485 1.858 1.00 95.62 168 ALA A N 1
ATOM 14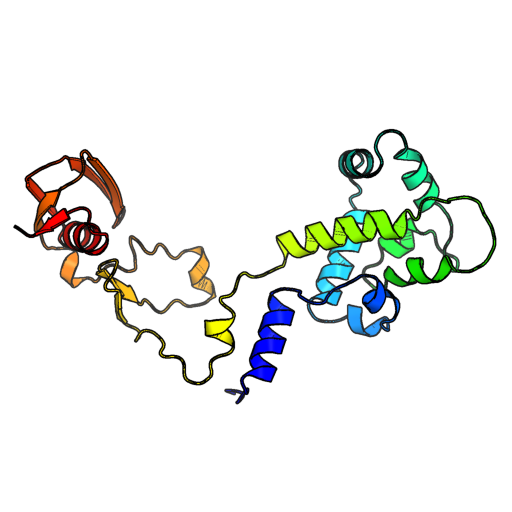12 C CA . ALA A 1 168 ? -15.508 2.269 2.466 1.00 95.62 168 ALA A CA 1
ATOM 1413 C C . ALA A 1 168 ? -15.504 2.181 4.001 1.00 95.62 168 ALA A C 1
ATOM 1415 O O . ALA A 1 168 ? -16.121 3.018 4.659 1.00 95.62 168 ALA A O 1
ATOM 1416 N N . PHE A 1 169 ? -14.799 1.195 4.562 1.00 96.31 169 PHE A N 1
ATOM 1417 C CA . PHE A 1 169 ? -14.798 0.920 5.989 1.00 96.31 169 PHE A CA 1
ATOM 1418 C C . PHE A 1 169 ? -14.194 2.060 6.819 1.00 96.31 169 PHE A C 1
ATOM 1420 O O . PHE A 1 169 ? -13.033 2.435 6.641 1.00 96.31 169 PHE A O 1
ATOM 1427 N N . THR A 1 170 ? -14.962 2.557 7.790 1.00 96.69 170 THR A N 1
ATOM 1428 C CA . THR A 1 170 ? -14.522 3.574 8.754 1.00 96.69 170 THR A CA 1
ATOM 1429 C C . THR A 1 170 ? -14.441 2.979 10.166 1.00 96.69 170 THR A C 1
ATOM 1431 O O . THR A 1 170 ? -15.459 2.895 10.855 1.00 96.69 170 THR A O 1
ATOM 1434 N N . PRO A 1 171 ? -13.247 2.595 10.666 1.00 96.12 171 PRO A N 1
ATOM 1435 C CA . PRO A 1 171 ? -13.112 1.856 11.927 1.00 96.12 171 PRO A CA 1
ATOM 1436 C C . PRO A 1 171 ? -13.695 2.576 13.149 1.00 96.12 171 PRO A C 1
ATOM 1438 O O . PRO A 1 171 ? -14.309 1.942 14.002 1.00 96.12 171 PRO A O 1
ATOM 1441 N N . LEU A 1 172 ? -13.524 3.898 13.232 1.00 96.94 172 LEU A N 1
ATOM 1442 C CA . LEU A 1 172 ? -14.010 4.714 14.353 1.00 96.94 172 LEU A CA 1
ATOM 1443 C C . LEU A 1 172 ? -15.526 4.936 14.346 1.00 96.94 172 LEU A C 1
ATOM 1445 O O . LEU A 1 172 ? -16.047 5.510 15.293 1.00 96.94 172 LEU A O 1
ATOM 1449 N N . ASP A 1 173 ? -16.229 4.477 13.317 1.00 96.19 173 ASP A N 1
ATOM 1450 C CA . ASP A 1 173 ? -17.689 4.534 13.254 1.00 96.19 173 ASP A CA 1
ATOM 1451 C C . ASP A 1 173 ? -18.272 3.119 13.274 1.00 96.19 173 ASP A C 1
ATOM 1453 O O . ASP A 1 173 ? -19.234 2.828 13.973 1.00 96.19 173 ASP A O 1
ATOM 1457 N N . GLU A 1 174 ? -17.657 2.206 12.527 1.00 96.50 174 GLU A N 1
ATOM 1458 C CA . GLU A 1 174 ? -18.228 0.901 12.223 1.00 96.50 174 GLU A CA 1
ATOM 1459 C C . GLU A 1 174 ? -17.720 -0.242 13.101 1.00 96.50 174 GLU A C 1
ATOM 1461 O O . GLU A 1 174 ? -18.318 -1.320 13.075 1.00 96.50 174 GLU A O 1
ATOM 1466 N N . ALA A 1 175 ? -16.613 -0.056 13.826 1.00 97.69 175 ALA A N 1
ATOM 1467 C CA . ALA A 1 175 ? -16.072 -1.055 14.749 1.00 97.69 175 ALA A CA 1
ATOM 1468 C C . ALA A 1 175 ? -16.514 -0.817 16.202 1.00 97.69 175 ALA A C 1
ATOM 1470 O O . ALA A 1 175 ? -15.959 -1.418 17.121 1.00 97.69 175 ALA A O 1
ATOM 1471 N N . ILE A 1 176 ? -17.487 0.067 16.428 1.00 97.69 176 ILE A N 1
ATOM 1472 C CA . ILE A 1 176 ? -18.064 0.309 17.748 1.00 97.69 176 ILE A CA 1
ATOM 1473 C C . ILE A 1 176 ? -19.123 -0.768 18.020 1.00 97.69 176 ILE A C 1
ATOM 1475 O O . ILE A 1 176 ? -20.030 -0.931 17.210 1.00 97.69 176 ILE A O 1
ATOM 1479 N N . PRO A 1 177 ? -19.041 -1.512 19.135 1.00 96.38 177 PRO A N 1
ATOM 1480 C CA . PRO A 1 177 ? -20.123 -2.397 19.550 1.00 96.38 177 PRO A CA 1
ATOM 1481 C C . PRO A 1 177 ? -21.427 -1.634 19.805 1.00 96.38 177 PRO A C 1
ATOM 1483 O O . PRO A 1 177 ? -21.432 -0.675 20.575 1.00 96.38 177 PRO A O 1
ATOM 1486 N N . ASP A 1 178 ? -22.541 -2.125 19.259 1.00 94.88 178 ASP A N 1
ATOM 1487 C CA . ASP A 1 178 ? -23.859 -1.478 19.378 1.00 94.88 178 ASP A CA 1
ATOM 1488 C C . ASP A 1 178 ? -24.269 -1.218 20.836 1.00 94.88 178 ASP A C 1
ATOM 1490 O O . ASP A 1 178 ? -24.831 -0.178 21.166 1.00 94.88 178 ASP A O 1
ATOM 1494 N N . ILE A 1 179 ? -23.899 -2.124 21.750 1.00 94.50 179 ILE A N 1
ATOM 1495 C CA . ILE A 1 179 ? -24.186 -2.002 23.187 1.00 94.50 179 ILE A CA 1
ATOM 1496 C C . ILE A 1 179 ? -23.539 -0.768 23.845 1.00 94.50 179 ILE A C 1
ATOM 1498 O O . ILE A 1 179 ? -23.900 -0.417 24.969 1.00 94.50 179 ILE A O 1
ATOM 1502 N N . PHE A 1 180 ? -22.580 -0.115 23.181 1.00 96.12 180 PHE A N 1
ATOM 1503 C CA . PHE A 1 180 ? -21.934 1.099 23.677 1.00 96.12 180 PHE A CA 1
ATOM 1504 C C . PHE A 1 180 ? -22.602 2.390 23.200 1.00 96.12 180 PHE A C 1
ATOM 1506 O O . PHE A 1 180 ? -22.325 3.429 23.795 1.00 96.12 180 PHE A O 1
ATOM 1513 N N . LEU A 1 181 ? -23.436 2.350 22.155 1.00 95.06 181 LEU A N 1
ATOM 1514 C CA . LEU A 1 181 ? -23.949 3.554 21.492 1.00 95.06 181 LEU A CA 1
ATOM 1515 C C . LEU A 1 181 ? -24.871 4.377 22.400 1.00 95.06 181 LEU A C 1
ATOM 1517 O O . LEU A 1 181 ? -24.700 5.588 22.499 1.00 95.06 181 LEU A O 1
ATOM 1521 N N . ASP A 1 182 ? -25.766 3.712 23.130 1.00 92.62 182 ASP A N 1
ATOM 1522 C CA . ASP A 1 182 ? -26.795 4.360 23.958 1.00 92.62 182 ASP A CA 1
ATOM 1523 C C . ASP A 1 182 ? -26.393 4.476 25.437 1.00 92.62 182 ASP A C 1
ATOM 1525 O O . ASP A 1 182 ? -27.230 4.421 26.342 1.00 92.62 182 ASP A O 1
ATOM 1529 N N . ARG A 1 183 ? -25.088 4.550 25.716 1.00 95.88 183 ARG A N 1
ATOM 1530 C CA . ARG A 1 183 ? -24.559 4.605 27.083 1.00 95.88 183 ARG A CA 1
ATOM 1531 C C . ARG A 1 183 ? -23.621 5.782 27.242 1.00 95.88 183 ARG A C 1
ATOM 1533 O O . ARG A 1 183 ? -22.835 6.078 26.350 1.00 95.88 183 ARG A O 1
ATOM 1540 N N . GLU A 1 184 ? -23.645 6.383 28.420 1.00 97.06 184 GLU A N 1
ATOM 1541 C CA . GLU A 1 184 ? -22.682 7.397 28.838 1.00 97.06 184 GLU A CA 1
ATOM 1542 C C . GLU A 1 184 ? -21.846 6.885 30.007 1.00 97.06 184 GLU A C 1
ATOM 1544 O O . GLU A 1 184 ? -22.260 5.997 30.758 1.00 97.06 184 GLU A O 1
ATOM 1549 N N . ALA A 1 185 ? -20.656 7.454 30.159 1.00 98.06 185 ALA A N 1
ATOM 1550 C CA . ALA A 1 185 ? -19.793 7.238 31.303 1.00 98.06 185 ALA A CA 1
ATOM 1551 C C . ALA A 1 185 ? -19.077 8.537 31.670 1.00 98.06 185 ALA A C 1
ATOM 1553 O O . ALA A 1 185 ? -18.810 9.391 30.818 1.00 98.06 185 ALA A O 1
ATOM 1554 N N . LYS A 1 186 ? -18.731 8.664 32.950 1.00 98.38 186 LYS A N 1
ATOM 1555 C CA . LYS A 1 186 ? -17.855 9.730 33.409 1.00 98.38 186 LYS A CA 1
ATOM 1556 C C . LYS A 1 186 ? -16.408 9.281 33.315 1.00 98.38 186 LYS A C 1
ATOM 1558 O O . LYS A 1 186 ? -16.068 8.142 33.639 1.00 98.38 186 LYS A O 1
ATOM 1563 N N . ILE A 1 187 ? -15.564 10.199 32.872 1.00 98.56 187 ILE A N 1
ATOM 1564 C CA . ILE A 1 187 ? -14.122 10.007 32.821 1.00 98.56 187 ILE A CA 1
ATOM 1565 C C . ILE A 1 187 ? -13.403 11.201 33.427 1.00 98.56 187 ILE A C 1
ATOM 1567 O O . ILE A 1 187 ? -13.896 12.325 33.372 1.00 98.56 187 ILE A O 1
ATOM 1571 N N . ASN A 1 188 ? -12.200 10.967 33.930 1.00 98.44 188 ASN A N 1
ATOM 1572 C CA . ASN A 1 188 ? -11.226 11.997 34.242 1.00 98.44 188 ASN A CA 1
ATOM 1573 C C . ASN A 1 188 ? -10.131 12.010 33.163 1.00 98.44 188 ASN A C 1
ATOM 1575 O O . ASN A 1 188 ? -9.342 11.066 33.058 1.00 98.44 188 ASN A O 1
ATOM 1579 N N . LEU A 1 189 ? -10.079 13.064 32.345 1.00 98.56 189 LEU A N 1
ATOM 1580 C CA . LEU A 1 189 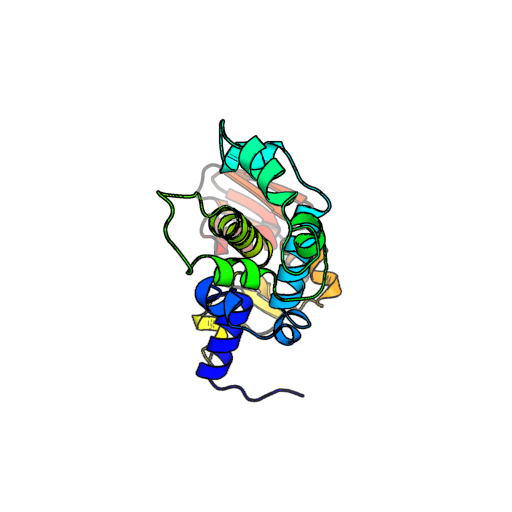? -9.052 13.241 31.316 1.00 98.56 189 LEU A CA 1
ATOM 1581 C C . LEU A 1 189 ? -7.748 13.752 31.947 1.00 98.56 189 LEU A C 1
ATOM 1583 O O . LEU A 1 189 ? -7.734 14.778 32.630 1.00 98.56 189 LEU A O 1
ATOM 1587 N N . LYS A 1 190 ? -6.635 13.060 31.672 1.00 98.06 190 LYS A N 1
ATOM 1588 C CA . LYS A 1 190 ? -5.316 13.349 32.267 1.00 98.06 190 LYS A CA 1
ATOM 1589 C C . LYS A 1 190 ? -4.479 14.362 31.486 1.00 98.06 190 LYS A C 1
ATOM 1591 O O . LYS A 1 190 ? -3.539 14.930 32.041 1.00 98.06 190 LYS A O 1
ATOM 1596 N N . ILE A 1 191 ? -4.799 14.565 30.212 1.00 97.88 191 ILE A N 1
ATOM 1597 C CA . ILE A 1 191 ? -4.135 15.524 29.321 1.00 97.88 191 ILE A CA 1
ATOM 1598 C C . ILE A 1 191 ? -4.964 16.804 29.189 1.00 97.88 191 ILE A C 1
ATOM 1600 O O . ILE A 1 191 ? -6.145 16.817 29.527 1.00 97.88 191 ILE A O 1
ATOM 1604 N N . ASP A 1 192 ? -4.359 17.877 28.680 1.00 97.75 192 ASP A N 1
ATOM 1605 C CA . ASP A 1 192 ? -5.013 19.192 28.625 1.00 97.75 192 ASP A CA 1
ATOM 1606 C C . ASP A 1 192 ? -6.247 19.208 27.711 1.00 97.75 192 ASP A C 1
ATOM 1608 O O . ASP A 1 192 ? -7.270 19.814 28.041 1.00 97.75 192 ASP A O 1
ATOM 1612 N N . LYS A 1 193 ? -6.164 18.510 26.572 1.00 97.75 193 LYS A N 1
ATOM 1613 C CA . LYS A 1 193 ? -7.251 18.387 25.600 1.00 97.75 193 LYS A CA 1
ATOM 1614 C C . LYS A 1 193 ? -7.133 17.094 24.796 1.00 97.75 193 LYS A C 1
ATOM 1616 O O . LYS A 1 193 ? -6.040 16.736 24.361 1.00 97.75 193 LYS A O 1
ATOM 1621 N N . PHE A 1 194 ? -8.266 16.453 24.527 1.00 98.19 194 PHE A N 1
ATOM 1622 C CA . PHE A 1 194 ? -8.393 15.352 23.575 1.00 98.19 194 PHE A CA 1
ATOM 1623 C C . PHE A 1 194 ? -9.501 15.655 22.562 1.00 98.19 194 PHE A C 1
ATOM 1625 O O . PHE A 1 194 ? -10.620 16.000 22.944 1.00 98.19 194 PHE A O 1
ATOM 1632 N N . SER A 1 195 ? -9.194 15.525 21.271 1.00 97.94 195 SER A N 1
ATOM 1633 C CA . SER A 1 195 ? -10.148 15.743 20.181 1.00 97.94 195 SER A CA 1
ATOM 1634 C C . SER A 1 195 ? -10.210 14.514 19.284 1.00 97.94 195 SER A C 1
ATOM 1636 O O . SER A 1 195 ? -9.172 14.043 18.822 1.00 97.94 195 SER A O 1
ATOM 1638 N N . ILE A 1 196 ? -11.416 14.015 19.011 1.00 97.56 196 ILE A N 1
ATOM 1639 C CA . ILE A 1 196 ? -11.629 12.855 18.136 1.00 97.56 196 ILE A CA 1
ATOM 1640 C C . ILE A 1 196 ? -12.946 12.982 17.369 1.00 97.56 196 ILE A C 1
ATOM 1642 O O . ILE A 1 196 ? -13.920 13.524 17.892 1.00 97.56 196 ILE A O 1
ATOM 1646 N N . LYS A 1 197 ? -12.975 12.454 16.141 1.00 98.00 197 LYS A N 1
ATOM 1647 C CA . LYS A 1 197 ? -14.215 12.161 15.420 1.00 98.00 197 LYS A CA 1
ATOM 1648 C C . LYS A 1 197 ? -14.503 10.665 15.526 1.00 98.00 197 LYS A C 1
ATOM 1650 O O . LYS A 1 197 ? -13.676 9.866 15.093 1.00 98.00 197 LYS A O 1
ATOM 1655 N N . MET A 1 198 ? -15.628 10.302 16.126 1.00 97.44 198 MET A N 1
ATOM 1656 C CA . MET A 1 198 ? -15.999 8.914 16.407 1.00 97.44 198 MET A CA 1
ATOM 1657 C C . MET A 1 198 ? -17.519 8.782 16.354 1.00 97.44 198 MET A C 1
ATOM 1659 O O . MET A 1 198 ? -18.217 9.700 16.777 1.00 97.44 198 MET A O 1
ATOM 1663 N N . ASN A 1 199 ? -18.028 7.679 15.807 1.00 97.06 199 ASN A N 1
ATOM 1664 C CA . ASN A 1 199 ? -19.454 7.513 15.514 1.00 97.06 199 ASN A CA 1
ATOM 1665 C C . ASN A 1 199 ? -20.051 8.710 14.740 1.00 97.06 199 ASN A C 1
ATOM 1667 O O . ASN A 1 199 ? -21.142 9.189 15.036 1.00 97.06 199 ASN A O 1
ATOM 1671 N N . LYS A 1 200 ? -19.302 9.240 13.763 1.00 96.81 200 LYS A N 1
ATOM 1672 C CA . LYS A 1 200 ? -19.654 10.415 12.938 1.00 96.81 200 LYS A CA 1
ATOM 1673 C C . LYS A 1 200 ? -19.822 11.739 13.701 1.00 96.81 200 LYS A C 1
ATOM 1675 O O . LYS A 1 200 ? -20.073 12.760 13.059 1.00 96.81 200 LYS A O 1
ATOM 1680 N N . GLU A 1 201 ? -19.592 11.767 15.008 1.00 96.88 201 GLU A N 1
ATOM 1681 C CA . GLU A 1 201 ? -19.655 12.959 15.856 1.00 96.88 201 GLU A CA 1
ATOM 1682 C C . GLU A 1 201 ? -18.256 13.459 16.236 1.00 96.88 201 GLU A C 1
ATOM 1684 O O . GLU A 1 201 ? -17.286 12.703 16.223 1.00 96.88 201 GLU A O 1
ATOM 1689 N N . ASN A 1 202 ? -18.134 14.752 16.555 1.00 98.00 202 ASN A N 1
ATOM 1690 C CA . ASN A 1 202 ? -16.872 15.358 16.988 1.00 98.00 202 ASN A CA 1
ATOM 1691 C C . ASN A 1 202 ? -16.897 15.612 18.495 1.00 98.00 202 ASN A C 1
ATOM 1693 O O . ASN A 1 202 ? -17.763 16.337 18.983 1.00 98.00 202 ASN A O 1
ATOM 1697 N N . TYR A 1 203 ? -15.887 15.117 19.205 1.00 97.81 203 TYR A N 1
ATOM 1698 C CA . TYR A 1 203 ? -15.728 15.316 20.642 1.00 97.81 203 TYR A CA 1
ATOM 1699 C C . TYR A 1 203 ? -14.508 16.179 20.933 1.00 97.81 203 TYR A C 1
ATOM 1701 O O . TYR A 1 203 ? -13.424 15.947 20.398 1.00 97.81 203 TYR A O 1
ATOM 1709 N N . ASN A 1 204 ? -14.690 17.168 21.809 1.00 97.62 204 ASN A N 1
ATOM 1710 C CA . ASN A 1 204 ? -13.618 17.960 22.401 1.00 97.62 204 ASN A CA 1
ATOM 1711 C C . ASN A 1 204 ? -13.712 17.811 23.917 1.00 97.62 204 ASN A C 1
ATOM 1713 O O . ASN A 1 204 ? -14.615 18.365 24.536 1.00 97.62 204 ASN A O 1
ATOM 1717 N N . ILE A 1 205 ? -12.791 17.043 24.485 1.00 98.00 205 ILE A N 1
ATOM 1718 C CA . ILE A 1 205 ? -12.747 16.710 25.907 1.00 98.00 205 ILE A CA 1
ATOM 1719 C C . ILE A 1 205 ? -11.600 17.507 26.518 1.00 98.00 205 ILE A C 1
ATOM 1721 O O . ILE A 1 205 ? -10.495 17.523 25.967 1.00 98.00 205 ILE A O 1
ATOM 1725 N N . PHE A 1 206 ? -11.858 18.178 27.633 1.00 98.00 206 PHE A N 1
ATOM 1726 C CA . PHE A 1 206 ? -10.860 18.983 28.335 1.00 98.00 206 PHE A CA 1
ATOM 1727 C C . PHE A 1 206 ? -10.415 18.285 29.612 1.00 98.00 206 PHE A C 1
ATOM 1729 O O . PHE A 1 206 ? -11.090 17.384 30.102 1.00 98.00 206 PHE A O 1
ATOM 1736 N N . ARG A 1 207 ? -9.258 18.677 30.140 1.00 98.38 207 ARG A N 1
ATOM 1737 C CA . ARG A 1 207 ? -8.712 18.113 31.378 1.00 98.38 207 ARG A CA 1
ATOM 1738 C C . ARG A 1 207 ? -9.736 18.092 32.517 1.00 98.38 207 ARG A C 1
ATOM 1740 O O . ARG A 1 207 ? -10.437 19.080 32.727 1.00 98.38 207 ARG A O 1
ATOM 1747 N N . GLY A 1 208 ? -9.740 17.011 33.296 1.00 98.19 208 GLY A N 1
ATOM 1748 C CA . GLY A 1 208 ? -10.640 16.838 34.439 1.00 98.19 208 GLY A CA 1
ATOM 1749 C C . GLY A 1 208 ? -11.849 15.955 34.130 1.00 98.19 208 GLY A C 1
ATOM 1750 O O . GLY A 1 208 ? -11.825 15.143 33.202 1.00 98.19 208 GLY A O 1
ATOM 1751 N N . GLU A 1 209 ? -12.905 16.099 34.928 1.00 98.38 209 GLU A N 1
ATOM 1752 C CA . GLU A 1 209 ? -14.111 15.275 34.831 1.00 98.38 209 GLU A CA 1
ATOM 1753 C C . GLU A 1 209 ? -14.986 15.664 33.633 1.00 98.38 209 GLU A C 1
ATOM 1755 O O . GLU A 1 209 ? -15.328 16.831 33.448 1.00 98.38 209 GLU A O 1
ATOM 1760 N N . ASN A 1 210 ? -15.384 14.679 32.829 1.00 98.31 210 ASN A N 1
ATOM 1761 C CA . ASN A 1 210 ? -16.257 14.863 31.672 1.00 98.31 210 ASN A CA 1
ATOM 1762 C C . ASN A 1 210 ? -17.275 13.716 31.594 1.00 98.31 210 ASN A C 1
ATOM 1764 O O . ASN A 1 210 ? -16.924 12.565 31.849 1.00 98.31 210 ASN A O 1
ATOM 1768 N N . SER A 1 211 ? -18.514 14.020 31.192 1.00 98.06 211 SER A N 1
ATOM 1769 C CA . SER A 1 211 ? -19.491 13.006 30.768 1.00 98.06 211 SER A CA 1
ATOM 1770 C C . SER A 1 211 ? -19.388 12.837 29.259 1.00 98.06 211 SER A C 1
ATOM 1772 O O . SER A 1 211 ? -19.486 13.825 28.529 1.00 98.06 211 SER A O 1
ATOM 1774 N N . VAL A 1 212 ? -19.152 11.613 28.794 1.00 98.00 212 VAL A N 1
ATOM 1775 C CA . VAL A 1 212 ? -19.007 11.296 27.367 1.00 98.00 212 VAL A CA 1
ATOM 1776 C C . VAL A 1 212 ? -19.720 9.981 27.036 1.00 98.00 212 VAL A C 1
ATOM 1778 O O . VAL A 1 212 ? -19.940 9.164 27.937 1.00 98.00 212 VAL A O 1
ATOM 1781 N N . PRO A 1 213 ? -20.043 9.717 25.758 1.00 98.00 213 PRO A N 1
ATOM 1782 C CA . PRO A 1 213 ? -20.539 8.409 25.351 1.00 98.00 213 PRO A CA 1
ATOM 1783 C C . PRO A 1 213 ? -19.567 7.285 25.732 1.00 98.00 213 PRO A C 1
ATOM 1785 O O . PRO A 1 213 ? -18.344 7.454 25.699 1.00 98.00 213 PRO A O 1
ATOM 1788 N N . LEU A 1 214 ? -20.098 6.109 26.062 1.00 98.38 214 LEU A N 1
ATOM 1789 C CA . LEU A 1 214 ? -19.331 4.988 26.604 1.00 98.38 214 LEU A CA 1
ATOM 1790 C C . LEU A 1 214 ? -18.212 4.549 25.654 1.00 98.38 214 LEU A C 1
ATOM 1792 O O . LEU A 1 214 ? -17.111 4.251 26.105 1.00 98.38 214 LEU A O 1
ATOM 1796 N N . TYR A 1 215 ? -18.450 4.545 24.342 1.00 98.00 215 TYR A N 1
ATOM 1797 C CA . TYR A 1 215 ? -17.415 4.200 23.365 1.00 98.00 215 TYR A CA 1
ATOM 1798 C C . TYR A 1 215 ? -16.245 5.196 23.361 1.00 98.00 215 TYR A C 1
ATOM 1800 O O . TYR A 1 215 ? -15.099 4.779 23.201 1.00 98.00 215 TYR A O 1
ATOM 1808 N N . VAL A 1 216 ? -16.497 6.486 23.611 1.00 98.25 216 VAL A N 1
ATOM 1809 C CA . VAL A 1 216 ? -15.446 7.505 23.764 1.00 98.25 216 VAL A CA 1
ATOM 1810 C C . VAL A 1 216 ? -14.692 7.297 25.076 1.00 98.25 216 VAL A C 1
ATOM 1812 O O . VAL A 1 216 ? -13.459 7.351 25.097 1.00 98.25 216 VAL A O 1
ATOM 1815 N N . ALA A 1 217 ? -15.411 7.007 26.164 1.00 98.25 217 ALA A N 1
ATOM 1816 C CA . ALA A 1 217 ? -14.814 6.711 27.464 1.00 98.25 217 ALA A CA 1
ATOM 1817 C C . ALA A 1 217 ? -13.892 5.482 27.402 1.00 98.25 217 ALA A C 1
ATOM 1819 O O . ALA A 1 217 ? -12.736 5.551 27.815 1.00 98.25 217 ALA A O 1
ATOM 1820 N N . ILE A 1 218 ? -14.363 4.376 26.815 1.00 98.12 218 ILE A N 1
ATOM 1821 C CA . ILE A 1 218 ? -13.566 3.156 26.637 1.00 98.12 218 ILE A CA 1
ATOM 1822 C C . ILE A 1 218 ? -12.358 3.441 25.744 1.00 98.12 218 ILE A C 1
ATOM 1824 O O . ILE A 1 218 ? -11.249 3.043 26.093 1.00 98.12 218 ILE A O 1
ATOM 1828 N N . PHE A 1 219 ? -12.545 4.131 24.613 1.00 98.31 219 PHE A N 1
ATOM 1829 C CA . PHE A 1 219 ? -11.449 4.418 23.690 1.00 98.31 219 PHE A CA 1
ATOM 1830 C C . PHE A 1 219 ? -10.342 5.226 24.372 1.00 98.31 219 PHE A C 1
ATOM 1832 O O . PHE A 1 219 ? -9.183 4.815 24.360 1.00 98.31 219 PHE A O 1
ATOM 1839 N N . THR A 1 220 ? -10.704 6.340 25.016 1.00 98.25 220 THR A N 1
ATOM 1840 C CA . THR A 1 220 ? -9.761 7.222 25.726 1.00 98.25 220 THR A CA 1
ATOM 1841 C C . THR A 1 220 ? -9.082 6.527 26.906 1.00 98.25 220 THR A C 1
ATOM 1843 O O . THR A 1 220 ? -7.885 6.724 27.134 1.00 98.25 220 THR A O 1
ATOM 1846 N N . ASN A 1 221 ? -9.800 5.658 27.619 1.00 98.25 221 ASN A N 1
ATOM 1847 C CA . ASN A 1 221 ? -9.208 4.834 28.663 1.00 98.25 221 ASN A CA 1
ATOM 1848 C C . ASN A 1 221 ? -8.215 3.804 28.104 1.00 98.25 221 ASN A C 1
ATOM 1850 O O . ASN A 1 221 ? -7.096 3.705 28.601 1.00 98.25 221 ASN A O 1
ATOM 1854 N N . ALA A 1 222 ? -8.569 3.100 27.028 1.00 97.75 222 ALA A N 1
ATOM 1855 C CA . ALA A 1 222 ? -7.738 2.056 26.432 1.00 97.75 222 ALA A CA 1
ATOM 1856 C C . ALA A 1 222 ? -6.431 2.594 25.814 1.00 97.75 222 ALA A C 1
ATOM 1858 O O . ALA A 1 222 ? -5.411 1.899 25.821 1.00 97.75 222 ALA A O 1
ATOM 1859 N N . ILE A 1 223 ? -6.433 3.845 25.334 1.00 97.38 223 ILE A N 1
ATOM 1860 C CA . ILE A 1 223 ? -5.219 4.554 24.889 1.00 97.38 223 ILE A CA 1
ATOM 1861 C C . ILE A 1 223 ? -4.487 5.286 26.029 1.00 97.38 223 ILE A C 1
ATOM 1863 O O . ILE A 1 223 ? -3.506 5.981 25.775 1.00 97.38 223 ILE A O 1
ATOM 1867 N N . ASN A 1 224 ? -4.927 5.108 27.278 1.00 97.31 224 ASN A N 1
ATOM 1868 C CA . ASN A 1 224 ? -4.323 5.642 28.502 1.00 97.31 224 ASN A CA 1
ATOM 1869 C C . ASN A 1 224 ? -4.295 7.178 28.619 1.00 97.31 224 ASN A C 1
ATOM 1871 O O . ASN A 1 224 ? -3.396 7.727 29.258 1.00 97.31 224 ASN A O 1
ATOM 1875 N N . VAL A 1 225 ? -5.276 7.890 28.050 1.00 98.12 225 VAL A N 1
ATOM 1876 C CA . VAL A 1 225 ? -5.395 9.357 28.224 1.00 98.12 225 VAL A CA 1
ATOM 1877 C C . VAL A 1 225 ? -6.470 9.767 29.235 1.00 98.12 225 VAL A C 1
ATOM 1879 O O . VAL A 1 225 ? -6.468 10.912 29.692 1.00 98.12 225 VAL A O 1
ATOM 1882 N N . ALA A 1 226 ? -7.355 8.843 29.621 1.00 98.19 226 ALA A N 1
ATOM 1883 C CA . ALA A 1 226 ? -8.418 9.062 30.600 1.00 98.19 226 ALA A CA 1
ATOM 1884 C C . ALA A 1 226 ? -8.629 7.852 31.528 1.00 98.19 226 ALA A C 1
ATOM 1886 O O . ALA A 1 226 ? -8.217 6.733 31.222 1.00 98.19 226 ALA A O 1
ATOM 1887 N N . GLU A 1 227 ? -9.303 8.066 32.654 1.00 98.19 227 GLU A N 1
ATOM 1888 C CA . GLU A 1 227 ? -9.752 7.015 33.580 1.00 98.19 227 GLU A CA 1
ATOM 1889 C C . GLU A 1 227 ? -11.253 7.118 33.825 1.00 98.19 227 GLU A C 1
ATOM 1891 O O . GLU A 1 227 ? -11.780 8.223 33.863 1.00 98.19 227 GLU A O 1
ATOM 1896 N N . PHE A 1 228 ? -11.930 5.982 34.003 1.00 97.81 228 PHE A N 1
ATOM 1897 C CA . PHE A 1 228 ? -13.316 5.961 34.474 1.00 97.81 228 PHE A CA 1
ATOM 1898 C C . PHE A 1 228 ? -13.398 6.451 35.922 1.00 97.81 228 PHE A C 1
ATOM 1900 O O . PHE A 1 228 ? -12.505 6.154 36.720 1.00 97.81 228 PHE A O 1
ATOM 1907 N N . ILE A 1 229 ? -14.476 7.167 36.246 1.00 95.44 229 ILE A N 1
ATOM 1908 C CA . ILE A 1 229 ? -14.782 7.680 37.590 1.00 95.44 229 ILE A CA 1
ATOM 1909 C C . ILE A 1 229 ? -16.224 7.378 37.990 1.00 95.44 229 ILE A C 1
ATOM 1911 O O . ILE A 1 229 ? -17.096 7.336 37.089 1.00 95.44 229 ILE A O 1
#

Mean predicted aligned error: 6.97 Å

Nearest PDB structures (foldseek):
  8b9d-assembly1_D  TM=5.182E-01  e=3.912E-01  Homo sapiens
  1hy5-assembly1_A  TM=3.039E-01  e=6.395E+00  Yersinia pestis